Protein AF-A0A238U5Y5-F1 (afdb_monomer)

Mean predicted aligned error: 10.51 Å

Solvent-accessible surface area (backbone atoms only — not comparable to full-atom values): 9826 Å² total; per-residue (Å²): 133,60,70,60,61,56,52,52,51,52,53,52,52,52,50,53,50,50,51,52,52,50,29,68,43,37,46,54,56,30,73,82,46,65,88,83,54,69,53,67,46,80,88,28,65,21,52,39,59,40,37,38,61,52,10,49,30,50,23,30,37,46,50,15,52,50,39,50,55,51,45,73,76,50,54,90,90,48,71,39,66,58,48,41,51,53,18,51,52,31,33,28,54,14,39,34,43,50,49,60,57,71,55,76,74,76,92,48,60,72,71,59,46,55,50,51,42,54,52,52,13,50,54,51,39,54,51,51,54,49,49,66,66,45,45,64,60,51,51,54,51,49,52,51,49,52,50,51,50,51,52,51,49,49,59,59,48,57,77,76,51,61,82,88,52,48,65,62,52,51,52,52,54,51,49,56,55,53,67,76,74,104

Secondary structure (DSSP, 8-state):
--HHHHHHHHHHHHHHHHHHHHHHHGGGGGGGS-TT----BTTBSSHHHHHHHHHHHHHHHHHHHHHHHHTTT--TTSSHHHHHHHHHHHHHHHHHHHHHHH-----S-HHHHHHHHHHHHHHHHHHHHHHHHHHHHHHHHHHHHHHHHHHHHHHHHHTTS-GGGHHHHHHHHHHHHHHHH-

Organism: NCBI:txid584609

Foldseek 3Di:
DDPVVVVVVVVVVVVLVVLQVLLVCQLVPLVPDDPPAQDDDLNDRGPSVLSNLLSQLSNLQSQLVVLLVVLVVDDPPDPSVVSNVSSLVSQLVSQLSVCVSNVSDPPDDPVVVSVVSNVRSVVVSVVVVVCVVCVVVVVVVVVVVVVVVLVVVLVVVVVVDDPVCNVVVVVVSVVVVVVVVD

Radius of gyration: 24.04 Å; Cα contacts (8 Å, |Δi|>4): 123; chains: 1; bounding box: 61×35×59 Å

Sequence (182 aa):
MTEGRKRRNKVMISLIRIIIFTSVIAPYIHIFLSKKDTVNVFGFNNLRTFLFVIGLPISLFTCANVLLYITKFMEKNSPKIQVRIIAILFLWSSFFQFIWIFWDRQDLPKPLYYISIVVLSFVSTVTFNSFIHTRESTRVRLQKAVNAFSTFSFITAKKHIKTENIEAYEKELLSGLHDEIN

Structure (mmCIF, N/CA/C/O backbone):
data_AF-A0A238U5Y5-F1
#
_entry.id   AF-A0A238U5Y5-F1
#
loop_
_atom_site.group_PDB
_atom_site.id
_atom_site.type_symbol
_atom_site.label_atom_id
_atom_site.label_alt_id
_atom_site.label_comp_id
_atom_site.label_asym_id
_atom_site.label_entity_id
_atom_site.label_seq_id
_atom_site.pdbx_PDB_ins_code
_atom_site.Cartn_x
_atom_site.Cartn_y
_atom_site.Cartn_z
_atom_site.occupancy
_atom_site.B_iso_or_equiv
_atom_site.auth_seq_id
_atom_site.auth_comp_id
_atom_site.auth_asym_id
_atom_site.auth_atom_id
_atom_site.pdbx_PDB_model_num
ATOM 1 N N . MET A 1 1 ? -4.753 -6.980 33.607 1.00 53.50 1 MET A N 1
ATOM 2 C CA . MET A 1 1 ? -4.601 -6.956 32.131 1.00 53.50 1 MET A CA 1
ATOM 3 C C . MET A 1 1 ? -5.172 -8.264 31.598 1.00 53.50 1 MET A C 1
ATOM 5 O O . MET A 1 1 ? -4.636 -9.306 31.942 1.00 53.50 1 MET A O 1
ATOM 9 N N . THR A 1 2 ? -6.306 -8.226 30.894 1.00 71.12 2 THR A N 1
ATOM 10 C CA . THR A 1 2 ? -7.115 -9.417 30.568 1.00 71.12 2 THR A CA 1
ATOM 11 C C . THR A 1 2 ? -6.406 -10.367 29.599 1.00 71.12 2 THR A C 1
ATOM 13 O O . THR A 1 2 ? -5.679 -9.935 28.699 1.00 71.12 2 THR A O 1
ATOM 16 N N . GLU A 1 3 ? -6.612 -11.670 29.778 1.00 71.50 3 GLU A N 1
ATOM 17 C CA . GLU A 1 3 ? -5.941 -12.738 29.026 1.00 71.50 3 GLU A CA 1
ATOM 18 C C . GLU A 1 3 ? -6.168 -12.624 27.503 1.00 71.50 3 GLU A C 1
ATOM 20 O O . GLU A 1 3 ? -5.227 -12.756 26.711 1.00 71.50 3 GLU A O 1
ATOM 25 N N . GLY A 1 4 ? -7.376 -12.213 27.094 1.00 69.25 4 GLY A N 1
ATOM 26 C CA . GLY A 1 4 ? -7.723 -11.923 25.696 1.00 69.25 4 GLY A CA 1
ATOM 27 C C . GLY A 1 4 ? -6.880 -10.806 25.064 1.00 69.25 4 GLY A C 1
ATOM 28 O O . GLY A 1 4 ? -6.420 -10.933 23.925 1.00 69.25 4 GLY A O 1
ATOM 29 N N . ARG A 1 5 ? -6.548 -9.747 25.818 1.00 68.81 5 ARG A N 1
ATOM 30 C CA . ARG A 1 5 ? -5.688 -8.649 25.331 1.00 68.81 5 ARG A CA 1
ATOM 31 C C . ARG A 1 5 ? -4.263 -9.133 25.054 1.00 68.81 5 ARG A C 1
ATOM 33 O O . ARG A 1 5 ? -3.644 -8.722 24.073 1.00 68.81 5 ARG A O 1
ATOM 40 N N . LYS A 1 6 ? -3.748 -10.038 25.894 1.00 72.31 6 LYS A N 1
ATOM 41 C CA . LYS A 1 6 ? -2.412 -10.637 25.737 1.00 72.31 6 LYS A CA 1
ATOM 42 C C . LYS A 1 6 ? -2.352 -11.544 24.502 1.00 72.31 6 LYS A C 1
ATOM 44 O O . LYS A 1 6 ? -1.376 -11.477 23.755 1.00 72.31 6 LYS A O 1
ATOM 49 N N . ARG A 1 7 ? -3.401 -12.338 24.246 1.00 76.50 7 ARG A N 1
ATOM 50 C CA . ARG A 1 7 ? -3.520 -13.191 23.048 1.00 76.50 7 ARG A CA 1
ATOM 51 C C . ARG A 1 7 ? -3.584 -12.361 21.762 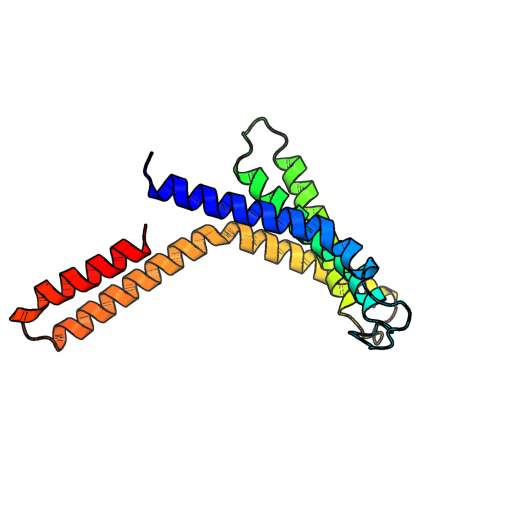1.00 76.50 7 ARG A C 1
ATOM 53 O O . ARG A 1 7 ? -2.809 -12.618 20.842 1.00 76.50 7 ARG A O 1
ATOM 60 N N . ARG A 1 8 ? -4.417 -11.315 21.726 1.00 74.75 8 ARG A N 1
ATOM 61 C CA . ARG A 1 8 ? -4.557 -10.412 20.567 1.00 74.75 8 ARG A CA 1
ATOM 62 C C . ARG A 1 8 ? -3.238 -9.715 20.212 1.00 74.75 8 ARG A C 1
ATOM 64 O O . ARG A 1 8 ? -2.847 -9.687 19.047 1.00 74.75 8 ARG A O 1
ATOM 71 N N . ASN A 1 9 ? -2.502 -9.241 21.220 1.00 79.19 9 ASN A N 1
ATOM 72 C CA . ASN A 1 9 ? -1.188 -8.627 21.017 1.00 79.19 9 ASN A CA 1
ATOM 73 C C . ASN A 1 9 ? -0.156 -9.620 20.459 1.00 79.19 9 ASN A C 1
ATOM 75 O O . ASN A 1 9 ? 0.601 -9.257 19.563 1.00 79.19 9 ASN A O 1
ATOM 79 N N . LYS A 1 10 ? -0.140 -10.876 20.929 1.00 80.12 10 LYS A N 1
ATOM 80 C CA . LYS A 1 10 ? 0.756 -11.914 20.386 1.00 80.12 10 LYS A CA 1
ATOM 81 C C . LYS A 1 10 ? 0.490 -12.191 18.904 1.00 80.12 10 LYS A C 1
ATOM 83 O O . LYS A 1 10 ? 1.442 -12.238 18.129 1.00 80.12 10 LYS A O 1
ATOM 88 N N . VAL A 1 11 ? -0.779 -12.326 18.506 1.00 82.06 11 VAL A N 1
ATOM 89 C CA . VAL A 1 11 ? -1.163 -12.542 17.097 1.00 82.06 11 VAL A CA 1
ATOM 90 C C . VAL A 1 11 ? -0.718 -11.366 16.233 1.00 82.06 11 VAL A C 1
ATOM 92 O O . VAL A 1 11 ? -0.062 -11.558 15.214 1.00 82.06 11 VAL A O 1
ATOM 95 N N . MET A 1 12 ? -0.997 -10.141 16.675 1.00 78.69 12 MET A N 1
ATOM 96 C CA . MET A 1 12 ? -0.614 -8.926 15.958 1.00 78.69 12 MET A CA 1
ATOM 97 C C . MET A 1 12 ? 0.906 -8.801 15.782 1.00 78.69 12 MET A C 1
ATOM 99 O O . MET A 1 12 ? 1.376 -8.497 14.689 1.00 78.69 12 MET A O 1
ATOM 103 N N . ILE A 1 13 ? 1.684 -9.092 16.829 1.00 83.38 13 ILE A N 1
ATOM 104 C CA . ILE A 1 13 ? 3.153 -9.110 16.7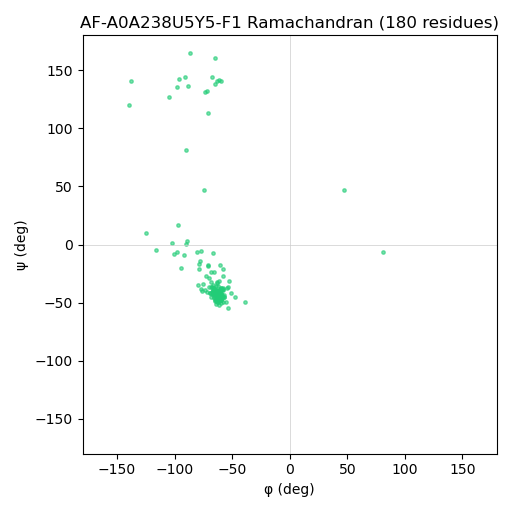56 1.00 83.38 13 ILE A CA 1
ATOM 105 C C . ILE A 1 13 ? 3.631 -10.183 15.775 1.00 83.38 13 ILE A C 1
ATOM 107 O O . ILE A 1 13 ? 4.540 -9.930 14.986 1.00 83.38 13 ILE A O 1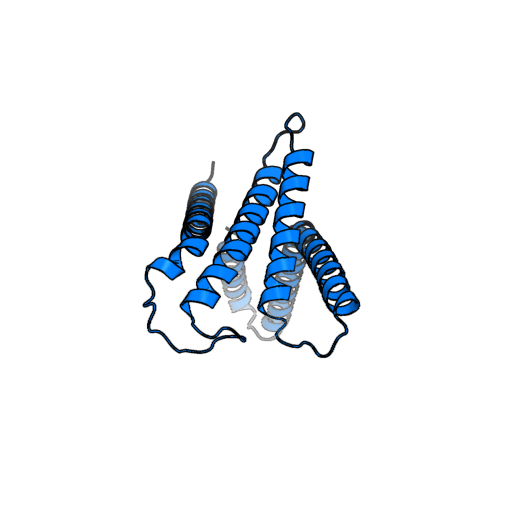
ATOM 111 N N . SER A 1 14 ? 3.016 -11.367 15.792 1.00 85.12 14 SER A N 1
ATOM 112 C CA . SER A 1 14 ? 3.369 -12.437 14.860 1.00 85.12 14 SER A CA 1
ATOM 113 C C . SER A 1 14 ? 3.094 -12.050 13.405 1.00 85.12 14 SER A C 1
ATOM 115 O O . SER A 1 14 ? 3.933 -12.306 12.546 1.00 85.12 14 SER A O 1
ATOM 117 N N . LEU A 1 15 ? 1.969 -11.385 13.127 1.00 83.75 15 LEU A N 1
ATOM 118 C CA . LEU A 1 15 ? 1.645 -10.879 11.790 1.00 83.75 15 LEU A CA 1
ATOM 119 C C . LEU A 1 15 ? 2.649 -9.823 11.319 1.00 83.75 15 LEU A C 1
ATOM 121 O O . LEU A 1 15 ? 3.119 -9.890 10.187 1.00 83.75 15 LEU A O 1
ATOM 125 N N . ILE A 1 16 ? 3.031 -8.885 12.190 1.00 84.62 16 ILE A N 1
ATOM 126 C CA . ILE A 1 16 ? 4.039 -7.864 11.863 1.00 84.62 16 ILE A CA 1
ATOM 127 C C . ILE A 1 16 ? 5.376 -8.522 11.502 1.00 84.62 16 ILE A C 1
ATOM 129 O O . ILE A 1 16 ? 5.998 -8.133 10.517 1.00 84.62 16 ILE A O 1
ATOM 133 N N . ARG A 1 17 ? 5.802 -9.548 12.248 1.00 86.62 17 ARG A N 1
ATOM 134 C CA . ARG A 1 17 ? 7.038 -10.290 11.948 1.00 86.62 17 ARG A CA 1
ATOM 135 C C . ARG A 1 17 ? 6.990 -10.964 10.580 1.00 86.62 17 ARG A C 1
ATOM 137 O O . ARG A 1 17 ? 7.967 -10.876 9.846 1.00 86.62 17 ARG A O 1
ATOM 144 N N . ILE A 1 18 ? 5.862 -11.583 10.228 1.00 87.19 18 ILE A N 1
ATOM 145 C CA . ILE A 1 18 ? 5.666 -12.198 8.908 1.00 87.19 18 ILE A CA 1
ATOM 146 C C . ILE A 1 18 ? 5.754 -11.134 7.811 1.00 87.19 18 ILE A C 1
ATOM 148 O O . ILE A 1 18 ? 6.488 -11.318 6.849 1.00 87.19 18 ILE A O 1
ATOM 152 N N . ILE A 1 19 ? 5.073 -9.995 7.975 1.00 86.88 19 ILE A N 1
ATOM 153 C CA . ILE A 1 19 ? 5.104 -8.895 6.999 1.00 86.88 19 ILE A CA 1
ATOM 154 C C . ILE A 1 19 ? 6.534 -8.383 6.795 1.00 86.88 19 ILE A C 1
ATOM 156 O O . ILE A 1 19 ? 6.959 -8.206 5.655 1.00 86.88 19 ILE A O 1
ATOM 160 N N . ILE A 1 20 ? 7.290 -8.187 7.880 1.00 86.25 20 ILE A N 1
ATOM 161 C CA . ILE A 1 20 ? 8.692 -7.758 7.810 1.00 86.25 20 ILE A CA 1
ATOM 162 C C . ILE A 1 20 ? 9.532 -8.809 7.077 1.00 86.25 20 ILE A C 1
ATOM 164 O O . ILE A 1 20 ? 10.273 -8.467 6.160 1.00 86.25 20 ILE A O 1
ATOM 168 N N . PHE A 1 21 ? 9.390 -10.086 7.423 1.00 88.44 21 PHE A N 1
ATOM 169 C CA . PHE A 1 21 ? 10.134 -11.163 6.774 1.00 88.44 21 PHE A CA 1
ATOM 170 C C . PHE A 1 21 ? 9.853 -11.226 5.266 1.00 88.44 21 PHE A C 1
ATOM 172 O O . PHE A 1 21 ? 10.782 -11.212 4.460 1.00 88.44 21 PHE A O 1
ATOM 179 N N . THR A 1 22 ? 8.577 -11.179 4.874 1.00 84.00 22 THR A N 1
ATOM 180 C CA . THR A 1 22 ? 8.165 -11.135 3.467 1.00 84.00 22 THR A CA 1
ATOM 181 C C . THR A 1 22 ? 8.706 -9.894 2.760 1.00 84.00 22 THR A C 1
ATOM 183 O O . THR A 1 22 ? 9.175 -10.002 1.631 1.00 84.00 22 THR A O 1
ATOM 186 N N . SER A 1 23 ? 8.710 -8.729 3.418 1.00 84.88 23 SER A N 1
ATOM 187 C CA . SER A 1 23 ? 9.245 -7.488 2.843 1.00 84.88 23 SER A CA 1
ATOM 188 C C . SER A 1 23 ? 10.738 -7.570 2.535 1.00 84.88 23 SER A C 1
ATOM 190 O O . SER A 1 23 ? 11.185 -7.023 1.532 1.00 84.88 23 SER A O 1
ATOM 192 N N . VAL A 1 24 ? 11.511 -8.278 3.359 1.00 88.69 24 VAL A N 1
ATOM 193 C CA . VAL A 1 24 ? 12.950 -8.454 3.142 1.00 88.69 24 VAL A CA 1
ATOM 194 C C . VAL A 1 24 ? 13.204 -9.485 2.055 1.00 88.69 24 VAL A C 1
ATOM 196 O O . VAL A 1 24 ? 14.109 -9.295 1.257 1.00 88.69 24 VAL A O 1
ATOM 199 N N . ILE A 1 25 ? 12.413 -10.557 2.000 1.00 89.31 25 ILE A N 1
ATOM 200 C CA . ILE A 1 25 ? 12.633 -11.660 1.059 1.00 89.31 25 ILE A CA 1
ATOM 201 C C . ILE A 1 25 ? 12.132 -11.340 -0.344 1.00 89.31 25 ILE A C 1
ATOM 203 O O . ILE A 1 25 ? 12.772 -11.768 -1.302 1.00 89.31 25 ILE A O 1
ATOM 207 N N . ALA A 1 26 ? 11.034 -10.591 -0.483 1.00 87.75 26 ALA A N 1
ATOM 208 C CA . ALA A 1 26 ? 10.378 -10.334 -1.767 1.00 87.75 26 ALA A CA 1
ATOM 209 C C . ALA A 1 26 ? 11.340 -9.913 -2.902 1.00 87.75 26 ALA A C 1
ATOM 211 O O . ALA A 1 26 ? 11.255 -10.514 -3.975 1.00 87.75 26 ALA A O 1
ATOM 212 N N . PRO A 1 27 ? 12.314 -8.999 -2.698 1.00 88.12 27 PRO A N 1
ATOM 213 C CA . PRO A 1 27 ? 13.271 -8.613 -3.736 1.00 88.12 27 PRO A CA 1
ATOM 214 C C . PRO A 1 27 ? 14.218 -9.741 -4.155 1.00 88.12 27 PRO A C 1
ATOM 216 O O . PRO A 1 27 ? 14.733 -9.719 -5.267 1.00 88.12 27 PRO A O 1
ATOM 219 N N . TYR A 1 28 ? 14.452 -10.736 -3.297 1.00 91.50 28 TYR A N 1
ATOM 220 C CA . TYR A 1 28 ? 15.422 -11.812 -3.513 1.00 91.50 28 TYR A CA 1
ATOM 221 C C . TYR A 1 28 ? 14.794 -13.124 -3.995 1.00 91.50 28 TYR A C 1
ATOM 223 O O . TYR A 1 28 ? 15.530 -14.024 -4.396 1.00 91.50 28 TYR A O 1
ATOM 231 N N . ILE A 1 29 ? 13.460 -13.247 -4.026 1.00 89.38 29 ILE A N 1
ATOM 232 C CA . ILE A 1 29 ? 12.770 -14.479 -4.468 1.00 89.38 29 ILE A CA 1
ATOM 233 C C . ILE A 1 29 ? 13.229 -14.906 -5.870 1.00 89.38 29 ILE A C 1
ATOM 235 O O . ILE A 1 29 ? 13.432 -16.090 -6.132 1.00 89.38 29 ILE A O 1
ATOM 239 N N . HIS A 1 30 ? 13.475 -13.941 -6.758 1.00 87.44 30 HIS A N 1
ATOM 240 C CA . HIS A 1 30 ? 13.928 -14.188 -8.127 1.00 87.44 30 HIS A CA 1
ATOM 241 C C . HIS A 1 30 ? 15.285 -14.926 -8.225 1.00 87.44 30 HIS A C 1
ATOM 243 O O . HIS A 1 30 ? 15.623 -15.454 -9.287 1.00 87.44 30 HIS A O 1
ATOM 249 N N . ILE A 1 31 ? 16.092 -14.962 -7.157 1.00 90.12 31 ILE A N 1
ATOM 250 C CA . ILE A 1 31 ? 17.390 -15.657 -7.140 1.00 90.12 31 ILE A CA 1
A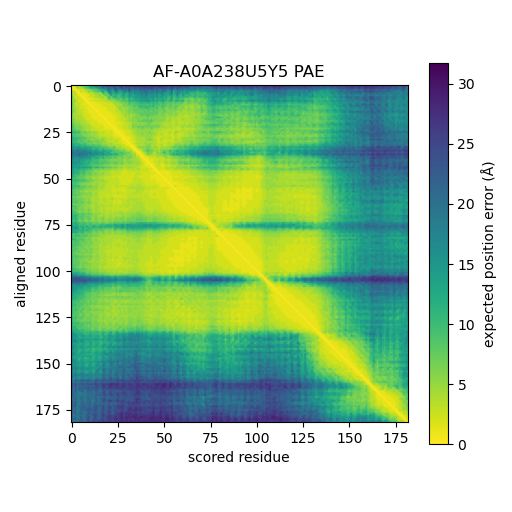TOM 251 C C . ILE A 1 31 ? 17.200 -17.174 -7.226 1.00 90.12 31 ILE A C 1
ATOM 253 O O . ILE A 1 31 ? 18.010 -17.850 -7.855 1.00 90.12 31 ILE A O 1
ATOM 257 N N . PHE A 1 32 ? 16.110 -17.698 -6.663 1.00 89.00 32 PHE A N 1
ATOM 258 C CA . PHE A 1 32 ? 15.815 -19.132 -6.649 1.00 89.00 32 PHE A CA 1
ATOM 259 C C . PHE A 1 32 ? 15.201 -19.644 -7.959 1.00 89.00 32 PHE A C 1
ATOM 261 O O . PHE A 1 32 ? 15.022 -20.849 -8.122 1.00 89.00 32 PHE A O 1
ATOM 268 N N . LEU A 1 33 ? 14.886 -18.750 -8.902 1.00 87.50 33 LEU A N 1
ATOM 269 C CA . LEU A 1 33 ? 14.335 -19.122 -10.200 1.00 87.50 33 LEU A CA 1
ATOM 270 C C . LEU A 1 33 ? 15.423 -19.350 -11.250 1.00 87.50 33 LEU A C 1
ATOM 272 O O . LEU A 1 33 ? 16.432 -18.642 -11.316 1.00 87.50 33 LEU A O 1
ATOM 276 N N . SER A 1 34 ? 15.168 -20.323 -12.126 1.00 85.88 34 SER A N 1
ATOM 277 C CA . SER A 1 34 ? 16.051 -20.646 -13.244 1.00 85.88 34 SER A CA 1
ATOM 278 C C . SER A 1 34 ? 16.166 -19.479 -14.225 1.00 85.88 34 SER A C 1
ATOM 280 O O . SER A 1 34 ? 15.187 -18.820 -14.568 1.00 85.88 34 SER A O 1
ATOM 282 N N . LYS A 1 35 ? 17.378 -19.258 -14.747 1.00 81.88 35 LYS A N 1
ATOM 283 C CA . LYS A 1 35 ? 17.625 -18.293 -15.833 1.00 81.88 35 LYS A CA 1
ATOM 284 C C . LYS A 1 35 ? 17.061 -18.747 -17.181 1.00 81.88 35 LYS A C 1
ATOM 286 O O . LYS A 1 35 ? 16.941 -17.921 -18.074 1.00 81.88 35 LYS A O 1
ATOM 291 N N . LYS A 1 36 ? 16.778 -20.046 -17.328 1.00 85.00 36 LYS A N 1
ATOM 292 C CA . LYS A 1 36 ? 16.272 -20.659 -18.566 1.00 85.00 36 LYS A CA 1
ATOM 293 C C . LYS A 1 36 ? 14.745 -20.645 -18.662 1.00 85.00 36 LYS A C 1
ATOM 295 O O . LYS A 1 36 ? 14.199 -21.232 -19.587 1.00 85.00 36 LYS A O 1
ATOM 300 N N . ASP A 1 37 ? 14.072 -20.052 -17.683 1.00 81.00 37 ASP A N 1
ATOM 301 C CA . ASP A 1 37 ? 12.626 -19.900 -17.729 1.00 81.00 37 ASP A CA 1
ATOM 302 C C . ASP A 1 37 ? 12.233 -18.982 -18.896 1.00 81.00 37 ASP A C 1
ATOM 304 O O . ASP A 1 37 ? 12.909 -17.985 -19.139 1.00 81.00 37 ASP A O 1
ATOM 308 N N . THR A 1 38 ? 11.176 -19.352 -19.613 1.00 85.19 38 THR A N 1
ATOM 309 C CA . THR A 1 38 ? 10.644 -18.654 -20.801 1.00 85.19 38 THR A CA 1
ATOM 310 C C . THR A 1 38 ? 9.166 -18.302 -20.635 1.00 85.19 38 THR A C 1
ATOM 312 O O . THR A 1 38 ? 8.497 -17.910 -21.591 1.00 85.19 38 THR A O 1
ATOM 315 N N . VAL A 1 39 ? 8.624 -18.472 -19.423 1.00 87.25 39 VAL A N 1
ATOM 316 C CA . VAL A 1 39 ? 7.237 -18.121 -19.131 1.00 87.25 39 VAL A CA 1
ATOM 317 C C . VAL A 1 39 ? 7.089 -16.601 -19.124 1.00 87.25 39 VAL A C 1
ATOM 319 O O . VAL A 1 39 ? 7.599 -15.913 -18.233 1.00 87.25 39 VAL A O 1
ATOM 322 N N . ASN A 1 40 ? 6.335 -16.104 -20.106 1.00 86.06 40 ASN A N 1
ATOM 323 C CA . ASN A 1 40 ? 5.949 -14.703 -20.211 1.00 86.06 40 ASN A CA 1
ATOM 324 C C . ASN A 1 40 ? 4.871 -14.359 -19.174 1.00 86.06 40 ASN A C 1
ATOM 326 O O . ASN A 1 40 ? 3.855 -15.048 -19.072 1.00 86.06 40 ASN A O 1
ATOM 330 N N . VAL A 1 41 ? 5.060 -13.267 -18.432 1.00 85.50 41 VAL A N 1
ATOM 331 C CA . VAL A 1 41 ? 4.139 -12.818 -17.375 1.00 85.50 41 VAL A CA 1
ATOM 332 C C . VAL A 1 41 ? 4.010 -11.298 -17.430 1.00 85.50 41 VAL A C 1
ATOM 334 O O . VAL A 1 41 ? 5.011 -10.615 -17.262 1.00 85.50 41 VAL A O 1
ATOM 337 N N . PHE A 1 42 ? 2.799 -10.763 -17.643 1.00 82.19 42 PHE A N 1
ATOM 338 C CA . PHE A 1 42 ? 2.510 -9.312 -17.653 1.00 82.19 42 PHE A CA 1
ATOM 339 C C . PHE A 1 42 ? 3.500 -8.471 -18.492 1.00 82.19 42 PHE A C 1
ATOM 341 O O . PHE A 1 42 ? 4.038 -7.483 -18.005 1.00 82.19 42 PHE A O 1
ATOM 348 N N . GLY A 1 43 ? 3.807 -8.906 -19.719 1.00 82.69 43 GLY A N 1
ATOM 349 C CA . GLY A 1 43 ? 4.749 -8.212 -20.613 1.00 82.69 43 GLY A CA 1
ATOM 350 C C . GLY A 1 43 ? 6.236 -8.493 -20.342 1.00 82.69 43 GLY A C 1
ATOM 351 O O . GLY A 1 43 ? 7.096 -8.107 -21.132 1.00 82.69 43 GLY A O 1
ATOM 352 N N . PHE A 1 44 ? 6.574 -9.216 -19.269 1.00 87.88 44 PHE A N 1
ATOM 353 C CA . PHE A 1 44 ? 7.942 -9.654 -18.991 1.00 87.88 44 PHE A CA 1
ATOM 354 C C . PHE A 1 44 ? 8.238 -10.994 -19.660 1.00 87.88 44 PHE A C 1
ATOM 356 O O . PHE A 1 44 ? 7.453 -11.930 -19.533 1.00 87.88 44 PHE A O 1
ATOM 363 N N . ASN A 1 45 ? 9.419 -11.106 -20.277 1.00 87.25 45 ASN A N 1
ATOM 364 C CA . ASN A 1 45 ? 9.848 -12.315 -20.993 1.00 87.25 45 ASN A CA 1
ATOM 365 C C . ASN A 1 45 ? 9.986 -13.555 -20.090 1.00 87.25 45 ASN A C 1
ATOM 367 O O . ASN A 1 45 ? 9.785 -14.682 -20.522 1.00 87.25 45 ASN A O 1
ATOM 371 N N . ASN A 1 46 ? 10.368 -13.341 -18.827 1.00 90.00 46 ASN A N 1
ATOM 372 C CA . ASN A 1 46 ? 10.653 -14.416 -17.883 1.00 90.00 46 ASN A CA 1
ATOM 373 C C . ASN A 1 46 ? 10.046 -14.074 -16.516 1.00 90.00 46 ASN A C 1
ATOM 375 O O . ASN A 1 46 ? 10.211 -12.946 -16.030 1.00 90.00 46 ASN A O 1
ATOM 379 N N . LEU A 1 47 ? 9.480 -15.071 -15.827 1.00 89.62 47 LEU A N 1
ATOM 380 C CA . LEU A 1 47 ? 8.971 -14.937 -14.454 1.00 89.62 47 LEU A CA 1
ATOM 381 C C . LEU A 1 47 ? 10.029 -14.377 -13.492 1.00 89.62 47 LEU A C 1
ATOM 383 O O . LEU A 1 47 ? 9.724 -13.567 -12.620 1.00 89.62 47 LEU A O 1
ATOM 387 N N . ARG A 1 48 ? 11.297 -14.763 -13.672 1.00 89.56 48 ARG A N 1
ATOM 388 C CA . ARG A 1 48 ? 12.420 -14.250 -12.875 1.00 89.56 48 ARG A CA 1
ATOM 389 C C . ARG A 1 48 ? 12.540 -12.727 -12.942 1.00 89.56 48 ARG A C 1
ATOM 391 O O . ARG A 1 48 ? 12.756 -12.091 -11.913 1.00 89.56 48 ARG A O 1
ATOM 398 N N . THR A 1 49 ? 12.395 -12.146 -14.130 1.00 89.81 49 THR A N 1
ATOM 399 C CA . THR A 1 49 ? 12.470 -10.692 -14.322 1.00 89.81 49 THR A CA 1
ATOM 400 C C . THR A 1 49 ? 11.262 -10.011 -13.695 1.00 89.81 49 THR A C 1
ATOM 402 O O . THR A 1 49 ? 11.427 -9.021 -12.988 1.00 89.81 49 THR A O 1
ATOM 405 N N . PHE A 1 50 ? 10.068 -10.582 -13.8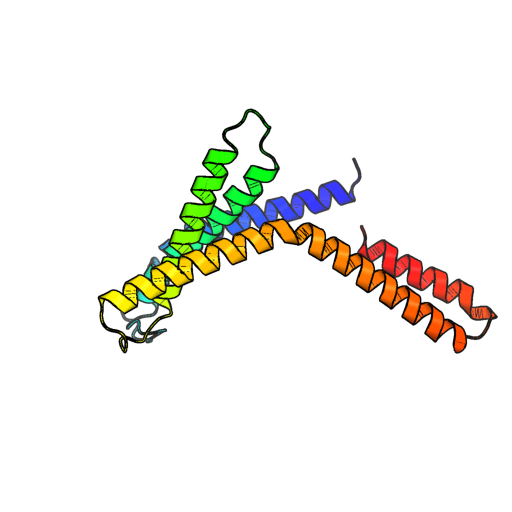66 1.00 91.62 50 PHE A N 1
ATOM 406 C CA . PHE A 1 50 ? 8.862 -10.086 -13.207 1.00 91.62 50 PHE A CA 1
ATOM 407 C C . PHE A 1 50 ? 9.011 -10.074 -11.677 1.00 91.62 50 PHE A C 1
ATOM 409 O O . PHE A 1 50 ? 8.794 -9.040 -11.048 1.00 91.62 50 PHE A O 1
ATOM 416 N N . LEU A 1 51 ? 9.459 -11.183 -11.071 1.00 91.19 51 LEU A N 1
ATOM 417 C CA . LEU A 1 51 ? 9.657 -11.273 -9.620 1.00 91.19 51 LEU A CA 1
ATOM 418 C C . LEU A 1 51 ? 10.734 -10.316 -9.100 1.00 91.19 51 LEU A C 1
ATOM 420 O O . LEU A 1 51 ? 10.587 -9.766 -8.010 1.00 91.19 51 LEU A O 1
ATOM 424 N N . PHE A 1 52 ? 11.799 -10.095 -9.873 1.00 90.44 52 PHE A N 1
ATOM 425 C CA . PHE A 1 52 ? 12.825 -9.108 -9.535 1.00 90.44 52 PHE A CA 1
ATOM 426 C C . PHE A 1 52 ? 12.234 -7.696 -9.467 1.00 90.44 52 PHE A C 1
ATOM 428 O O . PHE A 1 52 ? 12.456 -6.971 -8.498 1.00 90.44 52 PHE A O 1
ATOM 435 N N . VAL A 1 53 ? 11.444 -7.327 -10.475 1.00 92.19 53 VAL A N 1
ATOM 436 C CA . VAL A 1 53 ? 10.880 -5.982 -10.597 1.00 92.19 53 VAL A CA 1
ATOM 437 C C . VAL A 1 53 ? 9.742 -5.749 -9.598 1.00 92.19 53 VAL A C 1
ATOM 439 O O . VAL A 1 53 ? 9.677 -4.672 -9.014 1.00 92.19 53 VAL A O 1
ATOM 442 N N . ILE A 1 54 ? 8.881 -6.741 -9.341 1.00 94.19 54 ILE A N 1
ATOM 443 C CA . ILE A 1 54 ? 7.754 -6.612 -8.399 1.00 94.19 54 ILE A CA 1
ATOM 444 C C . ILE A 1 54 ? 8.164 -6.747 -6.926 1.00 94.19 54 ILE A C 1
ATOM 446 O O . ILE A 1 54 ? 7.460 -6.264 -6.038 1.00 94.19 54 ILE A O 1
ATOM 450 N N . GLY A 1 55 ? 9.313 -7.362 -6.641 1.00 92.62 55 GLY A N 1
ATOM 451 C CA . GLY A 1 55 ? 9.798 -7.514 -5.272 1.00 92.62 55 GLY A CA 1
ATOM 452 C C . GLY A 1 55 ? 10.012 -6.167 -4.575 1.00 92.62 55 GLY A C 1
ATOM 453 O O . GLY A 1 55 ? 9.560 -5.980 -3.447 1.00 92.62 55 GLY A O 1
ATOM 454 N N . LEU A 1 56 ? 10.619 -5.199 -5.269 1.00 92.31 56 LEU A N 1
ATOM 455 C CA . LEU A 1 56 ? 10.884 -3.861 -4.732 1.00 92.31 56 LEU A CA 1
ATOM 456 C C . LEU A 1 56 ? 9.612 -3.079 -4.331 1.00 92.31 56 LEU A C 1
ATOM 458 O O . LEU A 1 56 ? 9.552 -2.623 -3.184 1.00 92.31 56 LEU A O 1
ATOM 462 N N . PRO A 1 57 ? 8.577 -2.929 -5.184 1.00 95.25 57 PRO A N 1
ATOM 463 C CA . PRO A 1 57 ? 7.360 -2.226 -4.792 1.00 95.25 57 PRO A CA 1
ATOM 464 C C . PRO A 1 57 ? 6.618 -2.918 -3.656 1.00 95.25 57 PRO A C 1
ATOM 466 O O . PRO A 1 57 ? 6.056 -2.219 -2.813 1.00 95.25 57 PRO A O 1
ATOM 469 N N . ILE A 1 58 ? 6.650 -4.255 -3.574 1.00 94.12 58 ILE A N 1
ATOM 470 C CA . ILE A 1 58 ? 6.074 -5.004 -2.445 1.00 94.12 58 ILE A CA 1
ATOM 471 C C . ILE A 1 58 ? 6.808 -4.660 -1.141 1.00 94.12 58 ILE A C 1
ATOM 473 O O . ILE A 1 58 ? 6.166 -4.386 -0.121 1.00 94.12 58 ILE A O 1
ATOM 477 N N . SER A 1 59 ? 8.140 -4.620 -1.154 1.00 94.06 59 SER A N 1
ATOM 478 C CA . SER A 1 59 ? 8.943 -4.234 0.013 1.00 94.06 59 SER A CA 1
ATOM 479 C C . SER A 1 59 ? 8.684 -2.794 0.445 1.00 94.06 59 SER A C 1
ATOM 481 O O . SER A 1 59 ? 8.496 -2.524 1.631 1.00 94.06 59 SER A O 1
ATOM 483 N N . LEU A 1 60 ? 8.612 -1.860 -0.507 1.00 94.94 60 LEU A N 1
ATOM 484 C CA . LEU A 1 60 ? 8.296 -0.460 -0.219 1.00 94.94 60 LEU A CA 1
ATOM 485 C C . LEU A 1 60 ? 6.883 -0.311 0.356 1.00 94.94 60 LEU A C 1
ATOM 487 O O . LEU A 1 60 ? 6.697 0.392 1.350 1.00 94.94 60 LEU A O 1
ATOM 491 N N . PHE A 1 61 ? 5.904 -1.020 -0.212 1.00 95.06 61 PHE A N 1
ATOM 492 C CA . PHE A 1 61 ? 4.521 -1.017 0.263 1.00 95.06 61 PHE A CA 1
ATOM 493 C C . PHE A 1 61 ? 4.418 -1.499 1.709 1.00 95.06 61 PHE A C 1
ATOM 495 O O . PHE A 1 61 ? 3.798 -0.864 2.564 1.00 95.06 61 PHE A O 1
ATOM 502 N N . THR A 1 62 ? 5.028 -2.646 1.994 1.00 92.88 62 THR A N 1
ATOM 503 C CA . THR A 1 62 ? 4.998 -3.266 3.322 1.00 92.88 62 THR A CA 1
ATOM 504 C C . THR A 1 62 ? 5.738 -2.410 4.348 1.00 92.88 62 THR A C 1
ATOM 506 O O . THR A 1 62 ? 5.194 -2.159 5.425 1.00 92.88 62 THR A O 1
ATOM 509 N N . CYS A 1 63 ? 6.906 -1.866 3.996 1.00 92.75 63 CYS A N 1
ATOM 510 C CA . CYS A 1 63 ? 7.650 -0.928 4.836 1.00 92.75 63 CYS A CA 1
ATOM 511 C C . CYS A 1 63 ? 6.829 0.334 5.153 1.00 92.75 63 CYS A C 1
ATOM 513 O O . CYS A 1 63 ? 6.689 0.705 6.319 1.00 92.75 63 CYS A O 1
ATOM 515 N N . ALA A 1 64 ? 6.194 0.943 4.146 1.00 94.75 64 ALA A N 1
ATOM 516 C CA . ALA A 1 64 ? 5.316 2.096 4.334 1.00 94.75 64 ALA A CA 1
ATOM 517 C C . ALA A 1 64 ? 4.167 1.804 5.314 1.00 94.75 64 ALA A C 1
ATOM 519 O O . ALA A 1 64 ? 3.900 2.594 6.220 1.00 94.75 64 ALA A O 1
ATOM 520 N N . ASN A 1 65 ? 3.513 0.647 5.180 1.00 91.75 65 ASN A N 1
ATOM 521 C CA . ASN A 1 65 ? 2.433 0.235 6.077 1.00 91.75 65 ASN A CA 1
ATOM 522 C C . ASN A 1 65 ? 2.917 0.042 7.521 1.00 91.75 65 ASN A C 1
ATOM 524 O O . ASN A 1 65 ? 2.248 0.487 8.456 1.00 91.75 65 ASN A O 1
ATOM 528 N N . VAL A 1 66 ? 4.086 -0.577 7.714 1.00 90.75 66 VAL A N 1
ATOM 529 C CA . VAL A 1 66 ? 4.697 -0.743 9.041 1.00 90.75 66 VAL A CA 1
ATOM 530 C C . VAL A 1 66 ? 5.034 0.615 9.658 1.00 90.75 66 VAL A C 1
ATOM 532 O O . VAL A 1 66 ? 4.689 0.855 10.814 1.00 90.75 66 VAL A O 1
ATOM 535 N N . LEU A 1 67 ? 5.628 1.536 8.895 1.00 92.00 67 LEU A N 1
ATOM 536 C CA . LEU A 1 67 ? 5.943 2.884 9.377 1.00 92.00 67 LEU A CA 1
ATOM 537 C C . LEU A 1 67 ? 4.675 3.659 9.761 1.00 92.00 67 LEU A C 1
ATOM 539 O O . LEU A 1 67 ? 4.598 4.198 10.866 1.00 92.00 67 LEU A O 1
ATOM 543 N N . LEU A 1 68 ? 3.644 3.656 8.906 1.00 91.38 68 LEU A N 1
ATOM 544 C CA . LEU A 1 68 ? 2.344 4.265 9.214 1.00 91.38 68 LEU A CA 1
ATOM 545 C C . LEU A 1 68 ? 1.721 3.661 10.475 1.00 91.38 68 LEU A C 1
ATOM 547 O O . LEU A 1 68 ? 1.156 4.388 11.292 1.00 91.38 68 LEU A O 1
ATOM 551 N N . TYR A 1 69 ? 1.843 2.349 10.664 1.00 88.06 69 TYR A N 1
ATOM 552 C CA . TYR A 1 69 ? 1.361 1.678 11.862 1.00 88.06 69 TYR A CA 1
ATOM 553 C C . TYR A 1 69 ? 2.123 2.124 13.118 1.00 88.06 69 TYR A C 1
ATOM 555 O O . TYR A 1 69 ? 1.493 2.513 14.102 1.00 88.06 69 TYR A O 1
ATOM 563 N N . ILE A 1 70 ? 3.459 2.155 13.072 1.00 88.56 70 ILE A N 1
ATOM 564 C CA . ILE A 1 70 ? 4.310 2.585 14.193 1.00 88.56 70 ILE A CA 1
ATOM 565 C C . ILE A 1 70 ? 4.008 4.034 14.592 1.00 88.56 70 ILE A C 1
ATOM 567 O O . ILE A 1 70 ? 3.930 4.325 15.786 1.00 88.56 70 ILE A O 1
ATOM 571 N N . THR A 1 71 ? 3.726 4.929 13.635 1.00 90.62 71 THR A N 1
ATOM 572 C CA . THR A 1 71 ? 3.399 6.335 13.946 1.00 90.62 71 THR A CA 1
ATOM 573 C C . THR A 1 71 ? 2.187 6.506 14.871 1.00 90.62 71 THR A C 1
ATOM 575 O O . THR A 1 71 ? 2.053 7.540 15.531 1.00 90.62 71 THR A O 1
ATOM 578 N N . LYS A 1 72 ? 1.304 5.501 14.971 1.00 86.56 72 LYS A N 1
ATOM 579 C CA . LYS A 1 72 ? 0.171 5.513 15.909 1.00 86.56 72 LYS A CA 1
ATOM 580 C C . LYS A 1 72 ? 0.608 5.379 17.371 1.00 86.56 72 LYS A C 1
ATOM 582 O O . LYS A 1 72 ? -0.074 5.918 18.235 1.00 86.56 72 LYS A O 1
ATOM 587 N N . PHE A 1 73 ? 1.733 4.714 17.630 1.00 87.69 73 PHE A N 1
ATOM 588 C CA . PHE A 1 73 ? 2.274 4.448 18.972 1.00 87.69 73 PHE A CA 1
ATOM 589 C C . PHE A 1 73 ? 3.371 5.431 19.389 1.00 87.69 73 PHE A C 1
ATOM 591 O O . PHE A 1 73 ? 3.829 5.403 20.524 1.00 87.69 73 PHE A O 1
ATOM 598 N N . MET A 1 74 ? 3.794 6.294 18.469 1.00 89.12 74 MET A N 1
ATOM 599 C CA . MET A 1 74 ? 4.803 7.316 18.711 1.00 89.12 74 MET A CA 1
ATOM 600 C C . MET A 1 74 ? 4.264 8.446 19.601 1.00 89.12 74 MET A C 1
ATOM 602 O O . MET A 1 74 ? 3.181 8.988 19.348 1.00 89.12 74 MET A O 1
ATOM 606 N N . GLU A 1 75 ? 5.043 8.816 20.619 1.00 90.88 75 GLU A N 1
ATOM 607 C CA . GLU A 1 75 ? 4.746 9.911 21.549 1.00 90.88 75 GLU A CA 1
ATOM 608 C C . GLU A 1 75 ? 4.735 11.283 20.856 1.00 90.88 75 GLU A C 1
ATOM 610 O O . GLU A 1 75 ? 5.316 11.465 19.784 1.00 90.88 75 GLU A O 1
ATOM 615 N N . LYS A 1 76 ? 4.107 12.288 21.479 1.00 84.69 76 LYS A N 1
ATOM 616 C CA . LYS A 1 76 ? 3.940 13.629 20.886 1.00 84.69 76 LYS A CA 1
ATOM 617 C C . LYS A 1 76 ? 5.269 14.343 20.588 1.00 84.69 76 LYS A C 1
ATOM 619 O O . LYS A 1 76 ? 5.332 15.080 19.611 1.00 84.69 76 LYS A O 1
ATOM 624 N N . ASN A 1 77 ? 6.311 14.088 21.381 1.00 86.94 77 ASN A N 1
ATOM 625 C CA . ASN A 1 77 ? 7.632 14.721 21.241 1.00 86.94 77 ASN A CA 1
ATOM 626 C C . ASN A 1 77 ? 8.589 13.949 20.314 1.00 86.94 77 ASN A C 1
ATOM 628 O O . ASN A 1 77 ? 9.733 14.350 20.125 1.00 86.94 77 ASN A O 1
ATOM 632 N N . SER A 1 78 ? 8.143 12.827 19.750 1.00 89.69 78 SER A N 1
ATOM 633 C CA . SER A 1 78 ? 8.935 12.014 18.825 1.00 89.69 78 SER A CA 1
ATOM 634 C C . SER A 1 78 ? 8.796 12.524 17.376 1.00 89.69 78 SER A C 1
ATOM 636 O O . SER A 1 78 ? 7.850 13.262 17.080 1.00 89.69 78 SER A O 1
ATOM 638 N N . PRO A 1 79 ? 9.674 12.123 16.432 1.00 93.00 79 PRO A N 1
ATOM 639 C CA . PRO A 1 79 ? 9.636 12.578 15.035 1.00 93.00 79 PRO A CA 1
ATOM 640 C C . PRO A 1 79 ? 8.500 11.928 14.212 1.00 93.00 79 PRO A C 1
ATOM 642 O O . PRO A 1 79 ? 8.685 11.430 13.102 1.00 93.00 79 PRO A O 1
ATOM 645 N N . LYS A 1 80 ? 7.285 11.906 14.765 1.00 93.00 80 LYS A N 1
ATOM 646 C CA . LYS A 1 80 ? 6.095 11.253 14.211 1.00 93.00 80 LYS A CA 1
ATOM 647 C C . LYS A 1 80 ? 5.718 11.784 12.830 1.00 93.00 80 LYS A C 1
ATOM 649 O O . LYS A 1 80 ? 5.300 11.012 11.968 1.00 93.00 80 LYS A O 1
ATOM 654 N N . ILE A 1 81 ? 5.846 13.094 12.620 1.00 91.88 81 ILE A N 1
ATOM 655 C CA . ILE A 1 81 ? 5.506 13.742 11.347 1.00 91.88 81 ILE A CA 1
ATOM 656 C C . ILE A 1 81 ? 6.497 13.308 10.266 1.00 91.88 81 ILE A C 1
ATOM 658 O O . ILE A 1 81 ? 6.079 12.912 9.183 1.00 91.88 81 ILE A O 1
ATOM 662 N N . GLN A 1 82 ? 7.790 13.304 10.584 1.00 94.81 82 GLN A N 1
ATOM 663 C CA . GLN A 1 82 ? 8.863 12.911 9.676 1.00 94.81 82 GLN A CA 1
ATOM 664 C C . GLN A 1 82 ? 8.710 11.444 9.266 1.00 94.81 82 GLN A C 1
ATOM 666 O O . GLN A 1 82 ? 8.707 11.138 8.076 1.00 94.81 82 GLN A O 1
ATOM 671 N N . VAL A 1 83 ? 8.478 10.545 10.231 1.00 94.56 83 VAL A N 1
ATOM 672 C CA . VAL A 1 83 ? 8.230 9.121 9.949 1.00 94.56 83 VAL A CA 1
ATOM 673 C C . VAL A 1 83 ? 6.993 8.941 9.069 1.00 94.56 83 VAL A C 1
ATOM 675 O O . VAL A 1 83 ? 7.012 8.143 8.134 1.00 94.56 83 VAL A O 1
ATOM 678 N N . ARG A 1 84 ? 5.923 9.709 9.312 1.00 93.25 84 ARG A N 1
ATOM 679 C CA . ARG A 1 84 ? 4.711 9.656 8.485 1.00 93.25 84 ARG A CA 1
ATOM 680 C C . ARG A 1 84 ? 4.965 10.140 7.056 1.00 93.25 84 ARG A C 1
ATOM 682 O O . ARG A 1 84 ? 4.470 9.509 6.128 1.00 93.25 84 ARG A O 1
ATOM 689 N N . ILE A 1 85 ? 5.726 11.220 6.872 1.00 94.69 85 ILE A N 1
ATOM 690 C CA . ILE A 1 85 ? 6.100 11.728 5.544 1.00 94.69 85 ILE A CA 1
ATOM 691 C C . ILE A 1 85 ? 6.914 10.673 4.791 1.00 94.69 85 ILE A C 1
ATOM 693 O O . ILE A 1 85 ? 6.563 10.338 3.665 1.00 94.69 85 ILE A O 1
ATOM 697 N N . ILE A 1 86 ? 7.933 10.087 5.428 1.00 96.38 86 ILE A N 1
ATOM 698 C CA . ILE A 1 86 ? 8.744 9.011 4.836 1.00 96.38 86 ILE A CA 1
ATOM 699 C C . ILE A 1 86 ? 7.857 7.834 4.419 1.00 96.38 86 ILE A C 1
ATOM 701 O O . ILE A 1 86 ? 7.976 7.327 3.305 1.00 96.38 86 ILE A O 1
ATOM 705 N N . ALA A 1 87 ? 6.920 7.433 5.279 1.00 95.62 87 ALA A N 1
ATOM 706 C CA . ALA A 1 87 ? 5.999 6.347 4.974 1.00 95.62 87 ALA A CA 1
ATOM 707 C C . ALA A 1 87 ? 5.101 6.658 3.763 1.00 95.62 87 ALA A C 1
ATOM 709 O O . ALA A 1 87 ? 4.890 5.792 2.918 1.00 95.62 87 ALA A O 1
ATOM 710 N N . ILE A 1 88 ? 4.605 7.895 3.647 1.00 95.12 88 ILE A N 1
ATOM 711 C CA . ILE A 1 88 ? 3.809 8.342 2.494 1.00 95.12 88 ILE A CA 1
ATOM 712 C C . ILE A 1 88 ? 4.654 8.345 1.214 1.00 95.12 88 ILE A C 1
ATOM 714 O O . ILE A 1 88 ? 4.165 7.910 0.175 1.00 95.12 88 ILE A O 1
ATOM 718 N N . LEU A 1 89 ? 5.917 8.775 1.278 1.00 96.19 89 LEU A N 1
ATOM 719 C CA . LEU A 1 89 ? 6.826 8.744 0.129 1.00 96.19 89 LEU A CA 1
ATOM 720 C C . LEU A 1 89 ? 7.102 7.308 -0.337 1.00 96.19 89 LEU A C 1
ATOM 722 O O . LEU A 1 89 ? 7.045 7.033 -1.531 1.00 96.19 89 LEU A O 1
ATOM 726 N N . PHE A 1 90 ? 7.335 6.371 0.587 1.00 96.69 90 PHE A N 1
ATOM 727 C CA . PHE A 1 90 ? 7.509 4.953 0.244 1.00 96.69 90 PHE A CA 1
ATOM 728 C C . PHE A 1 90 ? 6.247 4.349 -0.374 1.00 96.69 90 PHE A C 1
ATOM 730 O O . PHE A 1 90 ? 6.335 3.595 -1.343 1.00 96.69 90 PHE A O 1
ATOM 737 N N . LEU A 1 91 ? 5.075 4.708 0.153 1.00 96.12 91 LEU A N 1
ATOM 738 C CA . LEU A 1 91 ? 3.791 4.281 -0.392 1.00 96.12 91 LEU A CA 1
ATOM 739 C C . LEU A 1 91 ? 3.579 4.814 -1.815 1.00 96.12 91 LEU A C 1
ATOM 741 O O . LEU A 1 91 ? 3.173 4.061 -2.697 1.00 96.12 91 LEU A O 1
ATOM 745 N N . TRP A 1 92 ? 3.897 6.089 -2.046 1.00 96.50 92 TRP A N 1
ATOM 746 C CA . TRP A 1 92 ? 3.796 6.703 -3.365 1.00 96.50 92 TRP A CA 1
ATOM 747 C C . TRP A 1 92 ? 4.731 6.039 -4.376 1.00 96.50 92 TRP A C 1
ATOM 749 O O . TRP A 1 92 ? 4.271 5.610 -5.436 1.00 96.50 92 TRP A O 1
ATOM 759 N N . SER A 1 93 ? 6.006 5.859 -4.023 1.00 96.50 93 SER A N 1
ATOM 760 C CA . SER A 1 93 ? 6.984 5.156 -4.863 1.00 96.50 93 SER A CA 1
ATOM 761 C C . SER A 1 93 ? 6.557 3.722 -5.180 1.00 96.50 93 SER A C 1
ATOM 763 O O . SER A 1 93 ? 6.730 3.257 -6.305 1.00 96.50 93 SER A O 1
ATOM 765 N N . SER A 1 94 ? 5.959 3.028 -4.210 1.00 96.81 94 SER A N 1
ATOM 766 C CA . SER A 1 94 ? 5.418 1.684 -4.408 1.00 96.81 94 SER A CA 1
ATOM 767 C C . SER A 1 94 ? 4.270 1.670 -5.423 1.00 96.81 94 SER A C 1
ATOM 769 O O . SER A 1 94 ? 4.315 0.897 -6.378 1.00 96.81 94 SER A O 1
ATOM 771 N N . PHE A 1 95 ? 3.276 2.555 -5.285 1.00 96.81 95 PHE A N 1
ATOM 772 C CA . PHE A 1 95 ? 2.172 2.636 -6.247 1.00 96.81 95 PHE A CA 1
ATOM 773 C C . PHE A 1 95 ? 2.634 3.047 -7.641 1.00 96.81 95 PHE A C 1
ATOM 775 O O . PHE A 1 95 ? 2.150 2.488 -8.622 1.00 96.81 95 PHE A O 1
ATOM 782 N N . PHE A 1 96 ? 3.584 3.978 -7.738 1.00 95.44 96 PHE A N 1
ATOM 783 C CA . PHE A 1 96 ? 4.197 4.353 -9.010 1.00 95.44 96 PHE A CA 1
ATOM 784 C C . PHE A 1 96 ? 4.776 3.127 -9.725 1.00 95.44 96 PHE A C 1
A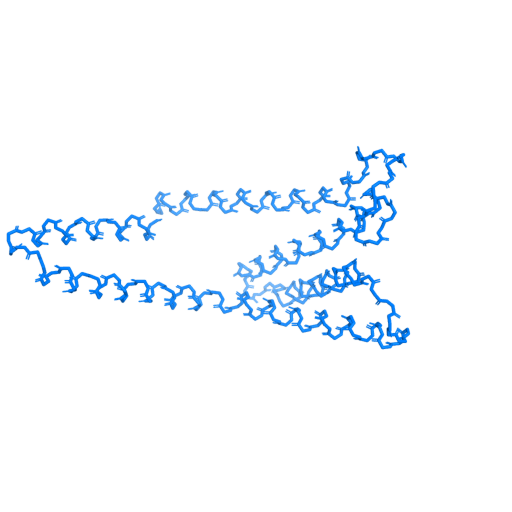TOM 786 O O . PHE A 1 96 ? 4.467 2.884 -10.890 1.00 95.44 96 PHE A O 1
ATOM 793 N N . GLN A 1 97 ? 5.560 2.319 -9.009 1.00 94.50 97 GLN A N 1
ATOM 794 C CA . GLN A 1 97 ? 6.156 1.099 -9.549 1.00 94.50 97 GLN A CA 1
ATOM 795 C C . GLN A 1 97 ? 5.106 0.031 -9.876 1.00 94.50 97 GLN A C 1
ATOM 797 O O . GLN A 1 97 ? 5.197 -0.577 -10.934 1.00 94.50 97 GLN A O 1
ATOM 802 N N . PHE A 1 98 ? 4.086 -0.178 -9.036 1.00 95.12 98 PHE A N 1
ATOM 803 C CA . PHE A 1 98 ? 3.005 -1.119 -9.350 1.00 95.12 98 PHE A CA 1
ATOM 804 C C . PHE A 1 98 ? 2.274 -0.744 -10.635 1.00 95.12 98 PHE A C 1
ATOM 806 O O . PHE A 1 98 ? 2.085 -1.596 -11.497 1.00 95.12 98 PHE A O 1
ATOM 813 N N . ILE A 1 99 ? 1.890 0.525 -10.776 1.00 93.31 99 ILE A N 1
ATOM 814 C CA . ILE A 1 99 ? 1.222 1.002 -11.986 1.00 93.31 99 ILE A CA 1
ATOM 815 C C . ILE A 1 99 ? 2.148 0.788 -13.179 1.00 93.31 99 ILE A C 1
ATOM 817 O O . ILE A 1 99 ? 1.721 0.204 -14.161 1.00 93.31 99 ILE A O 1
ATOM 821 N N . TRP A 1 100 ? 3.421 1.168 -13.076 1.00 91.12 100 TRP A N 1
ATOM 822 C CA . TRP A 1 100 ? 4.383 0.966 -14.157 1.00 91.12 100 TRP A CA 1
ATOM 823 C C . TRP A 1 100 ? 4.565 -0.513 -14.553 1.00 91.12 100 TRP A C 1
ATOM 825 O O . TRP A 1 100 ? 4.686 -0.801 -15.736 1.00 91.12 100 TRP A O 1
ATOM 835 N N . ILE A 1 101 ? 4.544 -1.448 -13.595 1.00 91.38 101 ILE A N 1
ATOM 836 C CA . ILE A 1 101 ? 4.670 -2.896 -13.849 1.00 91.38 101 ILE A CA 1
ATOM 837 C C . ILE A 1 101 ? 3.440 -3.462 -14.557 1.00 91.38 101 ILE A C 1
ATOM 839 O O . ILE A 1 101 ? 3.577 -4.308 -15.433 1.00 91.38 101 ILE A O 1
ATOM 843 N N . PHE A 1 102 ? 2.240 -3.047 -14.149 1.00 89.81 102 PHE A N 1
ATOM 844 C CA . PHE A 1 102 ? 0.990 -3.602 -14.677 1.00 89.81 102 PHE A CA 1
ATOM 845 C C . PHE A 1 102 ? 0.441 -2.832 -15.883 1.00 89.81 102 PHE A C 1
ATOM 847 O O . PHE A 1 102 ? -0.503 -3.290 -16.529 1.00 89.81 102 PHE A O 1
ATOM 854 N N . TRP A 1 103 ? 1.013 -1.673 -16.205 1.00 87.62 103 TRP A N 1
ATOM 855 C CA . TRP A 1 103 ? 0.612 -0.860 -17.345 1.00 87.62 103 TRP A CA 1
ATOM 856 C C . TRP A 1 103 ? 1.404 -1.250 -18.596 1.00 87.62 103 TRP A C 1
ATOM 858 O O . TRP A 1 103 ? 2.361 -0.595 -18.993 1.00 87.62 103 TRP A O 1
ATOM 868 N N . ASP A 1 104 ? 0.958 -2.325 -19.240 1.00 71.06 104 ASP A N 1
ATOM 869 C CA . ASP A 1 104 ? 1.620 -2.943 -20.400 1.00 71.06 104 ASP A CA 1
ATOM 870 C C . ASP A 1 104 ? 1.395 -2.184 -21.735 1.00 71.06 104 ASP A C 1
ATOM 872 O O . ASP A 1 104 ? 1.971 -2.522 -22.765 1.00 71.06 104 ASP A O 1
ATOM 876 N N . ARG A 1 105 ? 0.555 -1.132 -21.769 1.00 67.19 105 ARG A N 1
ATOM 877 C CA . ARG A 1 105 ? 0.163 -0.458 -23.029 1.00 67.19 105 ARG A CA 1
ATOM 878 C C . ARG A 1 105 ? 0.828 0.897 -23.274 1.00 67.19 105 ARG A C 1
ATOM 880 O O . ARG A 1 105 ? 0.708 1.824 -22.473 1.00 67.19 105 ARG A O 1
ATOM 887 N N . GLN A 1 106 ? 1.439 1.010 -24.456 1.00 65.88 106 GLN A N 1
ATOM 888 C CA . GLN A 1 106 ? 2.179 2.170 -24.974 1.00 65.88 106 GLN A CA 1
ATOM 889 C C . GLN A 1 106 ? 1.351 3.072 -25.905 1.00 65.88 106 GLN A C 1
ATOM 891 O O . GLN A 1 106 ? 1.914 3.899 -26.617 1.00 65.88 106 GLN A O 1
ATOM 896 N N . ASP A 1 107 ? 0.021 2.950 -25.902 1.00 80.56 107 ASP A N 1
ATOM 897 C CA . ASP A 1 107 ? -0.849 3.709 -26.819 1.00 80.56 107 ASP A CA 1
ATOM 898 C C . ASP A 1 107 ? -0.839 5.232 -26.536 1.00 80.56 107 ASP A C 1
ATOM 900 O O . ASP A 1 107 ? -1.385 6.026 -27.301 1.00 80.56 107 ASP A O 1
ATOM 904 N N . LEU A 1 108 ? -0.200 5.659 -25.440 1.00 83.50 108 LEU A N 1
ATOM 905 C CA . LEU A 1 108 ? -0.013 7.057 -25.063 1.00 83.50 108 LEU A CA 1
ATOM 906 C C . LEU A 1 108 ? 1.360 7.580 -25.516 1.00 83.50 108 LEU A C 1
ATOM 908 O O . LEU A 1 108 ? 2.371 6.890 -25.365 1.00 83.50 108 LEU A O 1
ATOM 912 N N . PRO A 1 109 ? 1.455 8.844 -25.965 1.00 88.88 109 PRO A N 1
ATOM 913 C CA . PRO A 1 109 ? 2.748 9.468 -26.200 1.00 88.88 109 PRO A CA 1
ATOM 914 C C . PRO A 1 109 ? 3.558 9.500 -24.896 1.00 88.88 109 PRO A C 1
ATOM 916 O O . PRO A 1 109 ? 3.020 9.779 -23.822 1.00 88.88 109 PRO A O 1
ATOM 919 N N . LYS A 1 110 ? 4.872 9.256 -25.006 1.00 86.69 110 LYS A N 1
ATOM 920 C CA . LYS A 1 110 ? 5.824 9.153 -23.881 1.00 86.69 110 LYS A CA 1
ATOM 921 C C . LYS A 1 110 ? 5.585 10.154 -22.734 1.00 86.69 110 LYS A C 1
ATOM 923 O O . LYS A 1 110 ? 5.542 9.705 -21.591 1.00 86.69 110 LYS A O 1
ATOM 928 N N . PRO A 1 111 ? 5.410 11.473 -22.967 1.00 89.81 111 PRO A N 1
ATOM 929 C CA . PRO A 1 111 ? 5.171 12.407 -21.866 1.00 89.81 111 PRO A CA 1
ATOM 930 C C . PRO A 1 111 ? 3.847 12.151 -21.135 1.00 89.81 111 PRO A C 1
ATOM 932 O O . PRO A 1 111 ? 3.830 12.143 -19.906 1.00 89.81 111 PRO A O 1
ATOM 935 N N . LEU A 1 112 ? 2.753 11.891 -21.861 1.00 89.44 112 LEU A N 1
ATOM 936 C CA . LEU A 1 112 ? 1.451 11.615 -21.246 1.00 89.44 112 LEU A CA 1
ATOM 937 C C . LEU A 1 112 ? 1.478 10.312 -20.452 1.00 89.44 112 LEU A C 1
ATOM 939 O O . LEU A 1 112 ? 0.932 10.274 -19.357 1.00 89.44 112 LEU A O 1
ATOM 943 N N . TYR A 1 113 ? 2.179 9.292 -20.952 1.00 88.69 113 TYR A N 1
ATOM 944 C CA . TYR A 1 113 ? 2.366 8.027 -20.244 1.00 88.69 113 TYR A CA 1
ATOM 945 C C . TYR A 1 113 ? 2.928 8.239 -18.828 1.00 88.69 113 TYR A C 1
ATOM 947 O O . TYR A 1 113 ? 2.312 7.830 -17.843 1.00 88.69 113 TYR A O 1
ATOM 955 N N . TYR A 1 114 ? 4.058 8.943 -18.694 1.00 89.69 114 TYR A N 1
ATOM 956 C CA . TYR A 1 114 ? 4.664 9.173 -17.378 1.00 89.69 114 TYR A CA 1
ATOM 957 C C . TYR A 1 114 ? 3.823 10.098 -16.491 1.00 89.69 114 TYR A C 1
ATOM 959 O O . TYR A 1 114 ? 3.720 9.854 -15.288 1.00 89.69 114 TYR A O 1
ATOM 967 N N . ILE A 1 115 ? 3.176 11.117 -17.066 1.00 92.19 115 ILE A N 1
ATOM 968 C CA . ILE A 1 115 ? 2.272 12.005 -16.319 1.00 92.19 115 ILE A CA 1
ATOM 969 C C . ILE A 1 115 ? 1.095 11.209 -15.742 1.00 92.19 115 ILE A C 1
ATOM 971 O O . ILE A 1 115 ? 0.778 11.364 -14.563 1.00 92.19 115 ILE A O 1
ATOM 975 N N . SER A 1 116 ? 0.481 10.317 -16.524 1.00 91.25 116 SER A N 1
ATOM 976 C CA . SER A 1 116 ? -0.622 9.470 -16.063 1.00 91.25 116 SER A CA 1
ATOM 977 C C . SER A 1 116 ? -0.211 8.591 -14.883 1.00 91.25 116 SER A C 1
ATOM 979 O O . SER A 1 116 ? -0.949 8.515 -13.903 1.00 91.25 116 SER A O 1
ATOM 981 N N . ILE A 1 117 ? 0.984 7.992 -14.916 1.00 92.06 117 ILE A N 1
ATOM 982 C CA . ILE A 1 117 ? 1.492 7.180 -13.798 1.00 92.06 117 ILE A CA 1
ATOM 983 C C . ILE A 1 117 ? 1.700 8.042 -12.546 1.00 92.06 117 ILE A C 1
ATOM 985 O O . ILE A 1 117 ? 1.315 7.641 -11.444 1.00 92.06 117 ILE A O 1
ATOM 989 N N . VAL A 1 118 ? 2.268 9.243 -12.687 1.00 93.56 118 VAL A N 1
ATOM 990 C CA . VAL A 1 118 ? 2.455 10.176 -11.561 1.00 93.56 118 VAL A CA 1
ATOM 991 C C . VAL A 1 118 ? 1.109 10.560 -10.939 1.00 93.56 118 VAL A C 1
ATOM 993 O O . VAL A 1 118 ? 0.949 10.475 -9.722 1.00 93.56 118 VAL A O 1
ATOM 996 N N . VAL A 1 119 ? 0.116 10.909 -11.757 1.00 94.44 119 VAL A N 1
ATOM 997 C CA . VAL A 1 119 ? -1.222 11.279 -11.276 1.00 94.44 119 VAL A CA 1
ATOM 998 C C . VAL A 1 119 ? -1.910 10.095 -10.595 1.00 94.44 119 VAL A C 1
ATOM 1000 O O . VAL A 1 119 ? -2.400 10.230 -9.473 1.00 94.44 119 VAL A O 1
ATOM 1003 N N . LEU A 1 120 ? -1.914 8.917 -11.220 1.00 94.25 120 LEU A N 1
ATOM 1004 C CA . LEU A 1 120 ? -2.562 7.726 -10.667 1.00 94.25 120 LEU A CA 1
ATOM 1005 C C . LEU A 1 120 ? -1.903 7.254 -9.370 1.00 94.25 120 LEU A C 1
ATOM 1007 O O . LEU A 1 120 ? -2.598 6.872 -8.427 1.00 94.25 120 LEU A O 1
ATOM 1011 N N . SER A 1 121 ? -0.574 7.306 -9.289 1.00 95.00 121 SER A N 1
ATOM 1012 C CA . SER A 1 121 ? 0.160 6.943 -8.073 1.00 95.00 121 SER A CA 1
ATOM 1013 C C . SER A 1 121 ? -0.109 7.925 -6.931 1.00 95.00 121 SER A C 1
ATOM 1015 O O . SER A 1 121 ? -0.294 7.496 -5.788 1.00 95.00 121 SER A O 1
ATOM 1017 N N . PHE A 1 122 ? -0.234 9.220 -7.228 1.00 95.00 122 PHE A N 1
ATOM 1018 C CA . PHE A 1 122 ? -0.649 10.224 -6.253 1.00 95.00 122 PHE A CA 1
ATOM 1019 C C . PHE A 1 122 ? -2.083 9.978 -5.755 1.00 95.00 122 PHE A C 1
ATOM 1021 O O . PHE A 1 122 ? -2.304 9.868 -4.547 1.00 95.00 122 PHE A O 1
ATOM 1028 N N . VAL A 1 123 ? -3.049 9.798 -6.664 1.00 96.06 123 VAL A N 1
ATOM 1029 C CA . VAL A 1 123 ? -4.457 9.507 -6.322 1.00 96.06 123 VAL A CA 1
ATOM 1030 C C . VAL A 1 123 ? -4.574 8.225 -5.494 1.00 96.06 123 VAL A C 1
ATOM 1032 O O . VAL A 1 123 ? -5.282 8.203 -4.482 1.00 96.06 123 VAL A O 1
ATOM 1035 N N . SER A 1 124 ? -3.841 7.174 -5.865 1.00 93.50 124 SER A N 1
ATOM 1036 C CA . SER A 1 124 ? -3.804 5.904 -5.128 1.00 93.50 124 SER A CA 1
ATOM 1037 C C . SER A 1 124 ? -3.275 6.097 -3.708 1.00 93.50 124 SER A C 1
ATOM 1039 O O . SER A 1 124 ? -3.866 5.606 -2.747 1.00 93.50 124 SER A O 1
ATOM 1041 N N . THR A 1 125 ? -2.214 6.889 -3.554 1.00 93.94 125 THR A N 1
ATOM 1042 C CA . THR A 1 125 ? -1.611 7.201 -2.250 1.00 93.94 125 THR A CA 1
ATOM 1043 C C . THR A 1 125 ? -2.576 7.971 -1.352 1.00 93.94 125 THR A C 1
ATOM 1045 O O . THR A 1 125 ? -2.758 7.610 -0.187 1.00 93.94 125 THR A O 1
ATOM 1048 N N . VAL A 1 126 ? -3.237 9.003 -1.887 1.00 93.62 126 VAL A N 1
ATOM 1049 C CA . VAL A 1 126 ? -4.236 9.800 -1.154 1.00 93.62 126 VAL A CA 1
ATOM 1050 C C . VAL A 1 126 ? -5.420 8.932 -0.731 1.00 93.62 126 VAL A C 1
ATOM 1052 O O . VAL A 1 126 ? -5.831 8.974 0.434 1.00 93.62 126 VAL A O 1
ATOM 1055 N N . THR A 1 127 ? -5.933 8.107 -1.645 1.00 92.44 127 THR A N 1
ATOM 1056 C CA . THR A 1 127 ? -7.057 7.196 -1.386 1.00 92.44 127 THR A CA 1
ATOM 1057 C C . THR A 1 127 ? -6.697 6.184 -0.303 1.00 92.44 127 THR A C 1
ATOM 1059 O O . THR A 1 127 ? -7.443 6.005 0.660 1.00 92.44 127 THR A O 1
ATOM 1062 N N . PHE A 1 128 ? -5.516 5.575 -0.398 1.00 91.94 128 PHE A N 1
ATOM 1063 C CA . PHE A 1 128 ? -5.045 4.584 0.563 1.00 91.94 128 PHE A CA 1
ATOM 1064 C C . PHE A 1 128 ? -4.797 5.184 1.954 1.00 91.94 128 PHE A C 1
ATOM 1066 O O . PHE A 1 128 ? -5.237 4.631 2.963 1.00 91.94 128 PHE A O 1
ATOM 1073 N N . ASN A 1 129 ? -4.147 6.347 2.034 1.00 89.06 129 ASN A N 1
ATOM 1074 C CA . ASN A 1 129 ? -3.930 7.038 3.307 1.00 89.06 129 ASN A CA 1
ATOM 1075 C C . ASN A 1 129 ? -5.262 7.460 3.958 1.00 89.06 129 ASN A C 1
ATOM 1077 O O . ASN A 1 129 ? -5.430 7.314 5.171 1.00 89.06 129 ASN A O 1
ATOM 1081 N N . SER A 1 130 ? -6.233 7.911 3.157 1.00 88.50 130 SER A N 1
ATOM 1082 C CA . SER A 1 130 ? -7.589 8.216 3.634 1.00 88.50 130 SER A CA 1
ATOM 1083 C C . SER A 1 130 ? -8.294 6.964 4.157 1.00 88.50 130 SER A C 1
ATOM 1085 O O . SER A 1 130 ? -8.865 6.987 5.247 1.00 88.50 130 SER A O 1
ATOM 1087 N N . PHE A 1 131 ? -8.191 5.843 3.440 1.00 88.06 131 PHE A N 1
ATOM 1088 C CA . PHE A 1 131 ? -8.734 4.555 3.870 1.00 88.06 131 PHE A CA 1
ATOM 1089 C C . PHE A 1 131 ? -8.146 4.095 5.214 1.00 88.06 131 PHE A C 1
ATOM 1091 O O . PHE A 1 131 ? -8.892 3.698 6.111 1.00 88.06 131 PHE A O 1
ATOM 1098 N N . ILE A 1 132 ? -6.827 4.219 5.405 1.00 84.62 132 ILE A N 1
ATOM 1099 C CA . ILE A 1 132 ? -6.164 3.887 6.677 1.00 84.62 132 ILE A CA 1
ATOM 1100 C C . ILE A 1 132 ? -6.711 4.722 7.839 1.00 84.62 132 ILE A C 1
ATOM 1102 O O . ILE A 1 132 ? -6.850 4.200 8.951 1.00 84.62 132 ILE A O 1
ATOM 1106 N N . HIS A 1 133 ? -6.999 6.003 7.608 1.00 80.38 133 HIS A N 1
ATOM 1107 C CA . HIS A 1 133 ? -7.491 6.899 8.651 1.00 80.38 133 HIS A CA 1
ATOM 1108 C C . HIS A 1 133 ? -8.971 6.650 8.979 1.00 80.38 133 HIS A C 1
ATOM 1110 O O . HIS A 1 133 ? -9.348 6.605 10.149 1.00 80.38 133 HIS A O 1
ATOM 1116 N N . THR A 1 134 ? -9.794 6.398 7.961 1.00 82.50 134 THR A N 1
ATOM 1117 C CA . THR A 1 134 ? -11.237 6.150 8.107 1.00 82.50 134 THR A CA 1
ATOM 1118 C C . THR A 1 134 ? -11.552 4.732 8.599 1.00 82.50 134 THR A C 1
ATOM 1120 O O . THR A 1 134 ? -12.654 4.476 9.071 1.00 82.50 134 THR A O 1
ATOM 1123 N N . ARG A 1 135 ? -10.594 3.795 8.573 1.00 77.56 135 ARG A N 1
ATOM 1124 C CA . ARG A 1 135 ? -10.814 2.388 8.962 1.00 77.56 135 ARG A CA 1
ATOM 1125 C C . ARG A 1 135 ? -11.486 2.210 10.331 1.00 77.56 135 ARG A C 1
ATOM 1127 O O . ARG A 1 135 ? -12.364 1.359 10.457 1.00 77.56 135 ARG A O 1
ATOM 1134 N N . GLU A 1 136 ? -11.100 2.993 11.339 1.00 71.06 136 GLU A N 1
ATOM 1135 C CA . GLU A 1 136 ? -11.700 2.896 12.682 1.00 71.06 136 GLU A CA 1
ATOM 1136 C C . GLU A 1 136 ? -13.171 3.329 12.681 1.00 71.06 136 GLU A C 1
ATOM 1138 O O . GLU A 1 136 ? -14.022 2.647 13.252 1.00 71.06 136 GLU A O 1
ATOM 1143 N N . SER A 1 137 ? -13.508 4.415 11.981 1.00 73.69 137 SER A N 1
ATOM 1144 C CA . SER A 1 137 ? -14.896 4.872 11.891 1.00 73.69 137 SER A CA 1
ATOM 1145 C C . SER A 1 137 ? -15.749 3.918 11.053 1.00 73.69 137 SER A C 1
ATOM 1147 O O . SER A 1 137 ? -16.889 3.643 11.427 1.00 73.69 137 SER A O 1
ATOM 1149 N N . THR A 1 138 ? -15.193 3.334 9.985 1.00 71.44 138 THR A N 1
ATOM 1150 C CA . THR A 1 138 ? -15.849 2.274 9.206 1.00 71.44 138 THR A CA 1
ATOM 1151 C C . THR A 1 138 ? -16.120 1.046 10.064 1.00 71.44 138 THR A C 1
ATOM 1153 O O . THR A 1 138 ? -17.232 0.531 10.030 1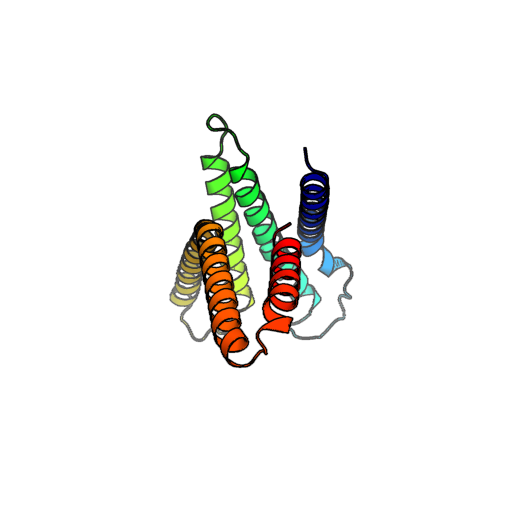.00 71.44 138 THR A O 1
ATOM 1156 N N . ARG A 1 139 ? -15.158 0.603 10.884 1.00 74.00 139 ARG A N 1
ATOM 1157 C CA . ARG A 1 139 ? -15.347 -0.537 11.791 1.00 74.00 139 ARG A CA 1
ATOM 1158 C C . ARG A 1 139 ? -16.475 -0.284 12.789 1.00 74.00 139 ARG A C 1
ATOM 1160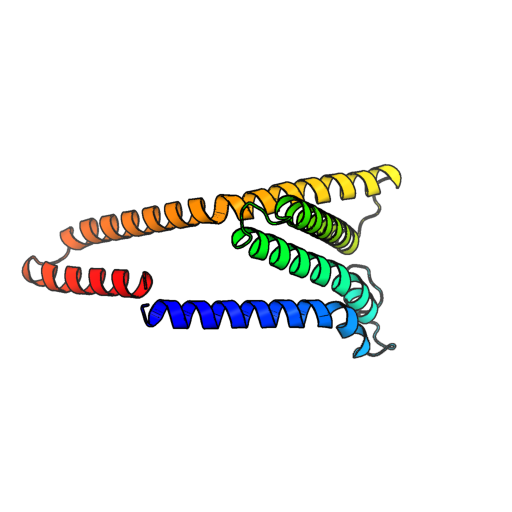 O O . ARG A 1 139 ? -17.337 -1.140 12.955 1.00 74.00 139 ARG A O 1
ATOM 1167 N N . VAL A 1 140 ? -16.502 0.896 13.410 1.00 76.19 140 VAL A N 1
ATOM 1168 C CA . VAL A 1 140 ? -17.569 1.277 14.351 1.00 76.19 140 VAL A CA 1
ATOM 1169 C C . VAL A 1 140 ? -18.929 1.336 13.652 1.00 76.19 140 VAL A C 1
ATOM 1171 O O . VAL A 1 140 ? -19.923 0.862 14.196 1.00 76.19 140 VAL A O 1
ATOM 1174 N N . ARG A 1 141 ? -18.996 1.892 12.437 1.00 74.94 141 ARG A N 1
ATOM 1175 C CA . ARG A 1 141 ? -20.233 1.927 11.639 1.00 74.94 141 ARG A CA 1
ATOM 1176 C C . ARG A 1 141 ? -20.704 0.527 11.256 1.00 74.94 141 ARG A C 1
ATOM 1178 O O . ARG A 1 141 ? -21.893 0.253 11.371 1.00 74.94 141 ARG A O 1
ATOM 1185 N N . LEU A 1 142 ? -19.785 -0.355 10.867 1.00 79.31 142 LEU A N 1
ATOM 1186 C CA . LEU A 1 142 ? -20.084 -1.744 10.535 1.00 79.31 142 LEU A CA 1
ATOM 1187 C C . LEU A 1 142 ? -20.623 -2.492 11.757 1.00 79.31 142 LEU A C 1
ATOM 1189 O O . LEU A 1 142 ? -21.650 -3.147 11.661 1.00 79.31 142 LEU A O 1
ATOM 1193 N N . GLN A 1 143 ? -19.993 -2.324 12.922 1.00 80.06 143 GLN A N 1
ATOM 1194 C CA . GLN A 1 143 ? -20.460 -2.929 14.170 1.00 80.06 143 GLN A CA 1
ATOM 1195 C C . GLN A 1 143 ? -21.864 -2.439 14.551 1.00 80.06 143 GLN A C 1
ATOM 1197 O O . GLN A 1 143 ? -22.711 -3.233 14.946 1.00 80.06 143 GLN A O 1
ATOM 1202 N N . LYS A 1 144 ? -22.148 -1.140 14.378 1.00 80.75 144 LYS A N 1
ATOM 1203 C CA . LYS A 1 144 ? -23.499 -0.593 14.579 1.00 80.75 144 LYS A CA 1
ATOM 1204 C C . LYS A 1 144 ? -24.513 -1.180 13.598 1.00 80.75 144 LYS A C 1
ATOM 1206 O O . LYS A 1 144 ? -25.623 -1.491 14.014 1.00 80.75 144 LYS A O 1
ATOM 1211 N N . ALA A 1 145 ? -24.140 -1.339 12.330 1.00 82.50 145 ALA A N 1
ATOM 1212 C CA . ALA A 1 145 ? -25.004 -1.944 11.322 1.00 82.50 145 ALA A CA 1
ATOM 1213 C C . ALA A 1 145 ? -25.301 -3.413 11.652 1.00 82.50 145 ALA A C 1
ATOM 1215 O O . ALA A 1 145 ? -26.463 -3.798 11.667 1.00 82.50 145 ALA A O 1
ATOM 1216 N N . VAL A 1 146 ? -24.280 -4.206 11.993 1.00 82.94 146 VAL A N 1
ATOM 1217 C CA . VAL A 1 146 ? -24.437 -5.610 12.409 1.00 82.94 146 VAL A CA 1
ATOM 1218 C C . VAL A 1 146 ? -25.336 -5.719 13.639 1.00 82.94 146 VAL A C 1
ATOM 1220 O O . VAL A 1 146 ? -26.277 -6.507 13.628 1.00 82.94 146 VAL A O 1
ATOM 1223 N N . ASN A 1 147 ? -25.127 -4.878 14.657 1.00 81.62 147 ASN A N 1
ATOM 1224 C CA . ASN A 1 147 ? -26.002 -4.852 15.829 1.00 81.62 147 ASN A CA 1
ATOM 1225 C C . ASN A 1 147 ? -27.448 -4.506 15.452 1.00 81.62 147 ASN A C 1
ATOM 1227 O O . ASN A 1 147 ? -28.365 -5.185 15.899 1.00 81.62 147 ASN A O 1
ATOM 1231 N N . ALA A 1 148 ? -27.665 -3.503 14.595 1.00 83.00 148 ALA A N 1
ATOM 1232 C CA . ALA A 1 148 ? -29.003 -3.135 14.137 1.00 83.00 148 ALA A CA 1
ATOM 1233 C C . ALA A 1 148 ? -29.685 -4.272 13.355 1.00 83.00 148 ALA A C 1
ATOM 1235 O O . ALA A 1 148 ? -30.861 -4.552 13.584 1.00 83.00 148 ALA A O 1
ATOM 1236 N N . PHE A 1 149 ? -28.948 -4.967 12.483 1.00 82.94 149 PHE A N 1
ATOM 1237 C CA . PHE A 1 149 ? -29.444 -6.140 11.762 1.00 82.94 149 PHE A CA 1
ATOM 1238 C C . PHE A 1 149 ? -29.758 -7.308 12.696 1.00 82.94 149 PHE A C 1
ATOM 1240 O O . PHE A 1 149 ? -30.787 -7.960 12.523 1.00 82.94 149 PHE A O 1
ATOM 1247 N N . SER A 1 150 ? -28.918 -7.552 13.701 1.00 78.94 150 SER A N 1
ATOM 1248 C CA . SER A 1 150 ? -29.157 -8.581 14.713 1.00 78.94 150 SER A CA 1
ATOM 1249 C C . SER A 1 150 ? -30.422 -8.274 15.521 1.00 78.94 150 SER A C 1
ATOM 1251 O O . SER A 1 150 ? -31.309 -9.118 15.624 1.00 78.94 150 SER A O 1
ATOM 1253 N N . THR A 1 151 ? -30.596 -7.029 15.982 1.00 78.50 151 THR A N 1
ATOM 1254 C CA . THR A 1 151 ? -31.818 -6.595 16.678 1.00 78.50 151 THR A CA 1
ATOM 1255 C C . THR A 1 151 ? -33.058 -6.695 15.787 1.00 78.50 151 THR A C 1
ATOM 1257 O O . THR A 1 151 ? -34.101 -7.168 16.235 1.00 78.50 151 THR A O 1
ATOM 1260 N N . PHE A 1 152 ? -32.968 -6.301 14.515 1.00 83.06 152 PHE A N 1
ATOM 1261 C CA . PHE A 1 152 ? -34.075 -6.444 13.566 1.00 83.06 152 PHE A CA 1
ATOM 1262 C C . PHE A 1 152 ? -34.445 -7.916 13.325 1.00 83.06 152 PHE A C 1
ATOM 1264 O O . PHE A 1 152 ? -35.628 -8.273 13.323 1.00 83.06 152 PHE A O 1
ATOM 1271 N N . SER A 1 153 ? -33.437 -8.776 13.172 1.00 79.06 153 SER A N 1
ATOM 1272 C CA . SER A 1 153 ? -33.617 -10.223 13.021 1.00 79.06 153 SER A CA 1
ATOM 1273 C C . SER A 1 153 ? -34.263 -10.820 14.267 1.00 79.06 153 SER A C 1
ATOM 1275 O O . SER A 1 153 ? -35.211 -11.588 14.147 1.00 79.06 153 SER A O 1
ATOM 1277 N N . PHE A 1 154 ? -33.839 -10.395 15.461 1.00 74.75 154 PHE A N 1
ATOM 1278 C CA . PHE A 1 154 ? -34.445 -10.793 16.729 1.00 74.75 154 PHE A CA 1
ATOM 1279 C C . PHE A 1 154 ? -35.917 -10.375 16.825 1.00 74.75 154 PHE A C 1
ATOM 1281 O O . PHE A 1 154 ? -36.768 -11.202 17.134 1.00 74.75 154 PHE A O 1
ATOM 1288 N N . ILE A 1 155 ? -36.252 -9.122 16.499 1.00 80.44 155 ILE A N 1
ATOM 1289 C CA . ILE A 1 155 ? -37.642 -8.631 16.517 1.00 80.44 155 ILE A CA 1
ATOM 1290 C C . ILE A 1 155 ? -38.517 -9.413 15.528 1.00 80.44 155 ILE A C 1
ATOM 1292 O O . ILE A 1 155 ? -39.665 -9.738 15.833 1.00 80.44 155 ILE A O 1
ATOM 1296 N N . THR A 1 156 ? -37.985 -9.733 14.349 1.00 80.00 156 THR A N 1
ATOM 1297 C CA . THR A 1 156 ? -38.706 -10.492 13.317 1.00 80.00 156 THR A CA 1
ATOM 1298 C C . THR A 1 156 ? -38.879 -11.962 13.710 1.00 80.00 156 THR A C 1
ATOM 1300 O O . THR A 1 156 ? -39.968 -12.518 13.551 1.00 80.00 156 THR A O 1
ATOM 1303 N N . ALA A 1 157 ? -37.846 -12.576 14.290 1.00 75.19 157 ALA A N 1
ATOM 1304 C CA . ALA A 1 157 ? -37.885 -13.941 14.806 1.00 75.19 157 ALA A CA 1
ATOM 1305 C C . ALA A 1 157 ? -38.855 -14.067 15.991 1.00 75.19 157 ALA A C 1
ATOM 1307 O O . ALA A 1 157 ? -39.673 -14.981 16.020 1.00 75.19 157 ALA A O 1
ATOM 1308 N N . LYS A 1 158 ? -38.865 -13.093 16.910 1.00 72.81 158 LYS A N 1
ATOM 1309 C CA . LYS A 1 158 ? -39.769 -13.051 18.072 1.00 72.81 158 LYS A CA 1
ATOM 1310 C C . LYS A 1 158 ? -41.253 -13.084 17.687 1.00 72.81 158 LYS A C 1
ATOM 1312 O O . LYS A 1 158 ? -42.061 -13.580 18.461 1.00 72.81 158 LYS A O 1
ATOM 1317 N N . LYS A 1 159 ? -41.623 -12.614 16.489 1.00 78.69 159 LYS A N 1
ATOM 1318 C CA . LYS A 1 159 ? -43.004 -12.710 15.971 1.00 78.69 159 LYS A CA 1
ATOM 1319 C C . LYS A 1 159 ? -43.427 -14.133 15.580 1.00 78.69 159 LYS A C 1
ATOM 1321 O O . LYS A 1 159 ? -44.620 -14.376 15.445 1.00 78.69 159 LYS A O 1
ATOM 1326 N N . HIS A 1 160 ? -42.476 -15.046 15.390 1.00 77.81 160 HIS A N 1
ATOM 1327 C CA . HIS A 1 160 ? -42.709 -16.413 14.912 1.00 77.81 160 HIS A CA 1
ATOM 1328 C C . HIS A 1 160 ? -42.331 -17.488 15.948 1.00 77.81 160 HIS A C 1
ATOM 1330 O O . HIS A 1 160 ? -42.564 -18.672 15.717 1.00 77.81 160 HIS A O 1
ATOM 1336 N N . ILE A 1 161 ? -41.757 -17.092 17.090 1.00 74.69 161 ILE A N 1
ATOM 1337 C CA . ILE A 1 161 ? -41.342 -17.990 18.175 1.00 74.69 161 ILE A CA 1
ATOM 1338 C C . ILE A 1 161 ? -42.428 -18.005 19.261 1.00 74.69 161 ILE A C 1
ATOM 1340 O O . ILE A 1 161 ? -42.937 -16.958 19.658 1.00 74.69 161 ILE A O 1
ATOM 1344 N N . LYS A 1 162 ? -42.779 -19.198 19.761 1.00 73.38 162 LYS A N 1
ATOM 1345 C CA . LYS A 1 162 ? -43.697 -19.358 20.902 1.00 73.38 162 LYS A CA 1
ATOM 1346 C C . LYS A 1 162 ? -43.122 -18.688 22.154 1.00 73.38 162 LYS A C 1
ATOM 1348 O O . LYS A 1 162 ? -41.927 -18.800 22.413 1.00 73.38 162 LYS A O 1
ATOM 1353 N N . THR A 1 163 ? -43.977 -18.051 22.955 1.00 72.44 163 THR A N 1
ATOM 1354 C CA . THR A 1 163 ? -43.599 -17.209 24.109 1.00 72.44 163 THR A CA 1
ATOM 1355 C C . THR A 1 163 ? -42.660 -17.897 25.109 1.00 72.44 163 THR A C 1
ATOM 1357 O O . THR A 1 163 ? -41.796 -17.250 25.687 1.00 72.44 163 THR A O 1
ATOM 1360 N N . GLU A 1 164 ? -42.784 -19.216 25.248 1.00 76.12 164 GLU A N 1
ATOM 1361 C CA . GLU A 1 164 ? -41.982 -20.097 26.110 1.00 76.12 164 GLU A CA 1
ATOM 1362 C C . GLU A 1 164 ? -40.505 -20.260 25.692 1.00 76.12 164 GLU A C 1
ATOM 1364 O O . GLU A 1 164 ? -39.662 -20.529 26.540 1.00 76.12 164 GLU A O 1
ATOM 1369 N N . ASN A 1 165 ? -40.156 -20.032 24.419 1.00 78.38 165 ASN A N 1
ATOM 1370 C CA . ASN A 1 165 ? -38.790 -20.221 23.900 1.00 78.38 165 ASN A CA 1
ATOM 1371 C C . ASN A 1 165 ? -38.008 -18.908 23.718 1.00 78.38 165 ASN A C 1
ATOM 1373 O O . ASN A 1 165 ? -36.867 -18.922 23.255 1.00 78.38 165 ASN A O 1
ATOM 1377 N N . ILE A 1 166 ? -38.611 -17.764 24.058 1.00 74.38 166 ILE A N 1
ATOM 1378 C CA . ILE A 1 166 ? -38.027 -16.438 23.807 1.00 74.38 166 ILE A CA 1
ATOM 1379 C C . ILE A 1 166 ? -36.777 -16.208 24.669 1.00 74.38 166 ILE A C 1
ATOM 1381 O O . ILE A 1 166 ? -35.771 -15.738 24.144 1.00 74.38 166 ILE A O 1
ATOM 1385 N N . GLU A 1 167 ? -36.802 -16.584 25.951 1.00 76.88 167 GLU A N 1
ATOM 1386 C CA . GLU A 1 167 ? -35.651 -16.410 26.854 1.00 76.88 167 GLU A CA 1
ATOM 1387 C C . GLU A 1 167 ? -34.455 -17.289 26.465 1.00 76.88 167 GLU A C 1
ATOM 1389 O O . GLU A 1 167 ? -33.309 -16.841 26.523 1.00 76.88 167 GLU A O 1
ATOM 1394 N N . ALA A 1 168 ? -34.707 -18.529 26.031 1.00 77.62 168 ALA A N 1
ATOM 1395 C CA . ALA A 1 168 ? -33.656 -19.435 25.571 1.00 77.62 168 ALA A CA 1
ATOM 1396 C C . ALA A 1 168 ? -32.968 -18.891 24.308 1.00 77.62 168 ALA A C 1
ATOM 1398 O O . ALA A 1 168 ? -31.740 -18.850 24.240 1.00 77.62 168 ALA A O 1
ATOM 1399 N N . TYR A 1 169 ? -33.762 -18.390 23.358 1.00 72.75 169 TYR A N 1
ATOM 1400 C CA . TYR A 1 169 ? -33.265 -17.791 22.122 1.00 72.75 169 TYR A CA 1
ATOM 1401 C C . TYR A 1 169 ? -32.499 -16.481 22.369 1.00 72.75 169 TYR A C 1
ATOM 1403 O O . TYR A 1 169 ? -31.454 -16.245 21.769 1.00 72.75 169 TYR A O 1
ATOM 1411 N N . GLU A 1 170 ? -32.976 -15.628 23.282 1.00 75.81 170 GLU A N 1
ATOM 1412 C CA . GLU A 1 170 ? -32.292 -14.384 23.656 1.00 75.81 170 GLU A CA 1
ATOM 1413 C C . GLU A 1 170 ? -30.930 -14.659 24.306 1.00 75.81 170 GLU A C 1
ATOM 1415 O O . GLU A 1 170 ? -29.937 -14.007 23.979 1.00 75.81 170 GLU A O 1
ATOM 1420 N N . LYS A 1 171 ? -30.851 -15.681 25.163 1.00 79.44 171 LYS A N 1
ATOM 1421 C CA . LYS A 1 171 ? -29.604 -16.102 25.808 1.00 79.44 171 LYS A CA 1
ATOM 1422 C C . LYS A 1 171 ? -28.592 -16.666 24.805 1.00 79.44 171 LYS A C 1
ATOM 1424 O O . LYS A 1 171 ? -27.409 -16.346 24.900 1.00 79.44 171 LYS A O 1
ATOM 1429 N N . GLU A 1 172 ? -29.051 -17.451 23.831 1.00 77.50 172 GLU A N 1
ATOM 1430 C CA . GLU A 1 172 ? -28.216 -18.000 22.755 1.00 77.50 172 GLU A CA 1
ATOM 1431 C C . GLU A 1 172 ? -27.680 -16.885 21.839 1.00 77.50 172 GLU A C 1
ATOM 1433 O O . GLU A 1 172 ? -26.473 -16.795 21.602 1.00 77.50 172 GLU A O 1
ATOM 1438 N N . LEU A 1 173 ? -28.540 -15.947 21.433 1.00 72.19 173 LEU A N 1
ATOM 1439 C CA . LEU A 1 173 ? -28.163 -14.802 20.600 1.00 72.19 173 LEU A CA 1
ATOM 1440 C C . LEU A 1 173 ? -27.162 -13.868 21.304 1.00 72.19 173 LEU A C 1
ATOM 1442 O O . LEU A 1 173 ? -26.185 -13.424 20.697 1.00 72.19 173 LEU A O 1
ATOM 1446 N N . LEU A 1 174 ? -27.385 -13.579 22.592 1.00 72.44 174 LEU A N 1
ATOM 1447 C CA . LEU A 1 174 ? -26.482 -12.756 23.400 1.00 72.44 174 LEU A CA 1
ATOM 1448 C C . LEU A 1 174 ? -25.138 -13.448 23.635 1.00 72.44 174 LEU A C 1
ATOM 1450 O O . LEU A 1 174 ? -24.113 -12.770 23.613 1.00 72.44 174 LEU A O 1
ATOM 1454 N N . SER A 1 175 ? -25.124 -14.773 23.810 1.00 73.31 175 SER A N 1
ATOM 1455 C CA . SER A 1 175 ? -23.876 -15.534 23.929 1.00 73.31 175 SER A CA 1
ATOM 1456 C C . SER A 1 175 ? -23.047 -15.485 22.639 1.00 73.31 175 SER A C 1
ATOM 1458 O O . SER A 1 175 ? -21.864 -15.158 22.699 1.00 73.31 175 SER A O 1
ATOM 1460 N N . GLY A 1 176 ? -23.680 -15.644 21.469 1.00 68.12 176 GLY A N 1
ATOM 1461 C CA . GLY A 1 176 ? -23.007 -15.526 20.171 1.00 68.12 176 GLY A CA 1
ATOM 1462 C C . GLY A 1 176 ? -22.460 -14.120 19.896 1.00 68.12 176 GLY A C 1
ATOM 1463 O O . GLY A 1 176 ? -21.334 -13.968 19.427 1.00 68.12 176 GLY A O 1
ATOM 1464 N N . LEU A 1 177 ? -23.209 -13.074 20.263 1.00 62.97 177 LEU A N 1
ATOM 1465 C CA . LEU A 1 177 ? -22.740 -11.686 20.158 1.00 62.97 177 LEU A CA 1
ATOM 1466 C C . LEU A 1 177 ? -21.571 -11.383 21.108 1.00 62.97 177 LEU A C 1
ATOM 1468 O O . LEU A 1 177 ? -20.704 -10.580 20.768 1.00 62.97 177 LEU A O 1
ATOM 1472 N N . HIS A 1 178 ? -21.534 -11.979 22.303 1.00 58.69 178 HIS A N 1
ATOM 1473 C CA . HIS A 1 178 ? -20.459 -11.735 23.269 1.00 58.69 178 HIS A CA 1
ATOM 1474 C C . HIS A 1 178 ? -19.152 -12.449 22.895 1.00 58.69 178 HIS A C 1
ATOM 1476 O O . HIS A 1 178 ? -18.071 -11.889 23.106 1.00 58.69 178 HIS A O 1
ATOM 1482 N N . ASP A 1 179 ? -19.251 -13.630 22.283 1.00 55.25 179 ASP A N 1
ATOM 1483 C CA . ASP A 1 179 ? -18.104 -14.394 21.784 1.00 55.25 179 ASP A CA 1
ATOM 1484 C C . ASP A 1 179 ? -17.477 -13.776 20.522 1.00 55.25 179 ASP A C 1
ATOM 1486 O O . ASP A 1 179 ? -16.267 -13.882 20.327 1.00 55.25 179 ASP A O 1
ATOM 1490 N N . GLU A 1 180 ? -18.242 -13.042 19.703 1.00 48.28 180 GLU A N 1
ATOM 1491 C CA . GLU A 1 180 ? -17.697 -12.296 18.554 1.00 48.28 180 GLU A CA 1
ATOM 1492 C C . GLU A 1 180 ? -17.019 -10.959 18.930 1.00 48.28 180 GLU A C 1
ATOM 1494 O O . GLU A 1 180 ? -16.262 -10.390 18.134 1.00 48.28 180 GLU A O 1
ATOM 1499 N N . ILE A 1 181 ? -17.272 -10.424 20.133 1.00 45.41 181 ILE A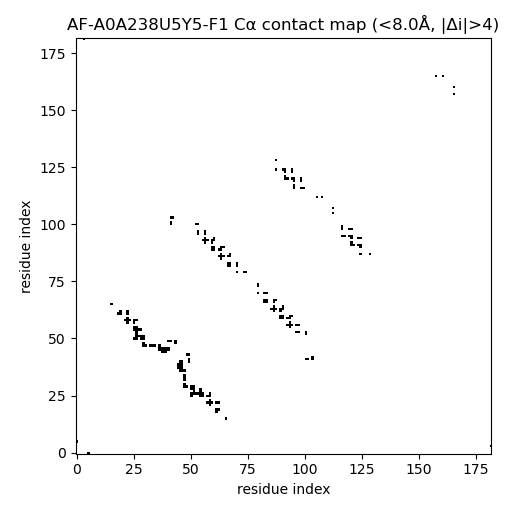 N 1
ATOM 1500 C CA . ILE A 1 181 ? -16.794 -9.093 20.559 1.00 45.41 181 ILE A CA 1
ATOM 1501 C C . ILE A 1 181 ? -15.463 -9.151 21.350 1.00 45.41 181 ILE A C 1
ATOM 1503 O O . ILE A 1 181 ? -14.727 -8.150 21.386 1.00 45.41 181 ILE A O 1
ATOM 1507 N N . ASN A 1 182 ? -15.095 -10.303 21.924 1.00 34.88 182 ASN A N 1
ATOM 1508 C CA . ASN A 1 182 ? -13.869 -10.502 22.725 1.00 34.88 182 ASN A CA 1
ATOM 1509 C C . ASN A 1 182 ? -12.679 -11.071 21.933 1.00 34.88 182 ASN A C 1
ATOM 1511 O O . ASN A 1 182 ? -11.525 -10.646 22.215 1.00 34.88 182 ASN A O 1
#

pLDDT: mean 84.31, std 10.27, range [34.88, 96.81]

Nearest PDB structures (foldseek):
  6nbi-assembly1_R  TM=3.174E-01  e=4.275E-01  Homo sapiens
  6w2y-assembly1_A  TM=4.319E-01  e=1.149E+00  Homo sapiens
  5lxg-assembly1_A  TM=2.923E-01  e=2.381E+00  Homo sapiens